Protein AF-A0A3N5CCP7-F1 (afdb_monomer)

Sequence (260 aa):
MSEAFIEEFIKENFNDMSLKDMQKHLGVSVGKLQYISQKLGLTKRNLLDIDDFIVENYDSMTVVDMAKELGVSRGTVQRHALSLGLSKNKAFKPNKLEILLPISGLENVGITNHGRVVNMRTNKLYRTCIKDGYECFSVQNGGQIKYRRVHKVLAETFIPNPKNKEHVNHIDGNKSNNYISNLEWNTPKENANHAVLYGLVKVGEDSTSSKITENQAIHIIKLLDEGLSVNEVVEKLPYATPSIVSKLKNKSRWKHLFRK

InterPro domains:
  IPR003615 HNH nuclease [PF13392] (149-192)
  IPR044925 His-Me finger superfamily [SSF54060] (98-199)

Mean predicted aligned error: 14.05 Å

Organism: NCBI:txid1817405

Structure (mmCIF, N/CA/C/O backbone):
data_AF-A0A3N5CCP7-F1
#
_entry.id   AF-A0A3N5CCP7-F1
#
loop_
_atom_site.group_PDB
_atom_site.id
_atom_site.type_symbol
_atom_site.label_atom_id
_atom_site.label_alt_id
_atom_site.label_comp_id
_atom_site.label_asym_id
_atom_site.label_entity_id
_atom_site.label_seq_id
_atom_site.pdbx_PDB_ins_code
_atom_site.Cartn_x
_atom_site.Cartn_y
_atom_site.Cartn_z
_atom_site.occupancy
_atom_site.B_iso_or_equiv
_atom_site.auth_seq_id
_atom_site.auth_comp_id
_atom_site.auth_asym_id
_atom_site.auth_atom_id
_atom_site.pdbx_PDB_model_num
ATOM 1 N N . MET A 1 1 ? 57.029 -16.883 13.831 1.00 74.25 1 MET A N 1
ATOM 2 C CA . MET A 1 1 ? 55.735 -17.595 13.773 1.00 74.25 1 MET A CA 1
ATOM 3 C C . MET A 1 1 ? 55.905 -18.807 12.872 1.00 74.25 1 MET A C 1
ATOM 5 O O . MET A 1 1 ? 56.457 -18.636 11.789 1.00 74.25 1 MET A O 1
ATOM 9 N N . SER A 1 2 ? 55.547 -20.008 13.332 1.00 86.25 2 SER A N 1
ATOM 10 C CA . SER A 1 2 ? 55.677 -21.235 12.530 1.00 86.25 2 SER A CA 1
ATOM 11 C C . SER A 1 2 ? 54.609 -21.286 11.431 1.00 86.25 2 SER A C 1
ATOM 13 O O . SER A 1 2 ? 53.535 -20.706 11.579 1.00 86.25 2 SER A O 1
ATOM 15 N N . GLU A 1 3 ? 54.896 -21.969 10.318 1.00 85.06 3 GLU A N 1
ATOM 16 C CA . GLU A 1 3 ? 53.920 -22.153 9.230 1.00 85.06 3 GLU A CA 1
ATOM 17 C C . GLU A 1 3 ? 52.689 -22.935 9.710 1.00 85.06 3 GLU A C 1
ATOM 19 O O . GLU A 1 3 ? 51.575 -22.536 9.398 1.00 85.06 3 GLU A O 1
ATOM 24 N N . ALA A 1 4 ? 52.881 -23.943 10.569 1.00 89.75 4 ALA A N 1
ATOM 25 C CA . ALA A 1 4 ? 51.796 -24.721 11.171 1.00 89.75 4 ALA A CA 1
ATOM 26 C C . ALA A 1 4 ? 50.795 -23.853 11.957 1.00 89.75 4 ALA A C 1
ATOM 28 O O . ALA A 1 4 ? 49.591 -24.016 11.800 1.00 89.75 4 ALA A O 1
ATOM 29 N N . PHE A 1 5 ? 51.282 -22.874 12.729 1.00 93.00 5 PHE A N 1
ATOM 30 C CA . PHE A 1 5 ? 50.414 -21.944 13.458 1.00 93.00 5 PHE A CA 1
ATOM 31 C C . PHE A 1 5 ? 49.613 -21.039 12.511 1.00 93.00 5 PHE A C 1
ATOM 33 O O . PHE A 1 5 ? 48.442 -20.764 12.750 1.00 93.00 5 PHE A O 1
ATOM 40 N N . ILE A 1 6 ? 50.229 -20.581 11.414 1.00 91.56 6 ILE A N 1
ATOM 41 C CA . ILE A 1 6 ? 49.537 -19.771 10.400 1.00 91.56 6 ILE A CA 1
ATOM 42 C C . ILE A 1 6 ? 48.465 -20.611 9.694 1.00 91.56 6 ILE A C 1
ATOM 44 O O . ILE A 1 6 ? 47.364 -20.119 9.467 1.00 91.56 6 ILE A O 1
ATOM 48 N N . GLU A 1 7 ? 48.770 -21.865 9.355 1.00 93.69 7 GLU A N 1
ATOM 49 C CA . GLU A 1 7 ? 47.818 -22.793 8.737 1.00 93.69 7 GLU A CA 1
ATOM 50 C C . GLU A 1 7 ? 46.612 -23.074 9.646 1.00 93.69 7 GLU A C 1
ATOM 52 O O . GLU A 1 7 ? 45.474 -23.027 9.179 1.00 93.69 7 GLU A O 1
ATOM 57 N N . GLU A 1 8 ? 46.845 -23.330 10.934 1.00 94.62 8 GLU A N 1
ATOM 58 C CA . GLU A 1 8 ? 45.798 -23.574 11.934 1.00 94.62 8 GLU A CA 1
ATOM 59 C C . GLU A 1 8 ? 44.923 -22.333 12.149 1.00 94.62 8 GLU A C 1
ATOM 61 O O . GLU A 1 8 ? 43.704 -22.404 11.993 1.00 94.62 8 GLU A O 1
ATOM 66 N N . PHE A 1 9 ? 45.543 -21.164 12.335 1.00 93.50 9 PHE A N 1
ATOM 67 C CA . PHE A 1 9 ? 44.822 -19.897 12.456 1.00 93.50 9 PHE A CA 1
ATOM 68 C C . PHE A 1 9 ? 43.969 -19.591 11.216 1.00 93.50 9 PHE A C 1
ATOM 70 O O . PHE A 1 9 ? 42.833 -19.130 11.338 1.00 93.50 9 PHE A O 1
ATOM 77 N N . ILE A 1 10 ? 44.492 -19.848 10.009 1.00 90.50 10 ILE A N 1
ATOM 78 C CA . ILE A 1 10 ? 43.730 -19.677 8.767 1.00 90.50 10 ILE A CA 1
ATOM 79 C C . ILE A 1 10 ? 42.524 -20.619 8.758 1.00 90.50 10 ILE A C 1
ATOM 81 O O . ILE A 1 10 ? 41.430 -20.141 8.480 1.00 90.50 10 ILE A O 1
ATOM 85 N N . LYS A 1 11 ? 42.681 -21.911 9.077 1.00 90.81 11 LYS A N 1
ATOM 86 C CA . LYS A 1 11 ? 41.568 -22.884 9.083 1.00 90.81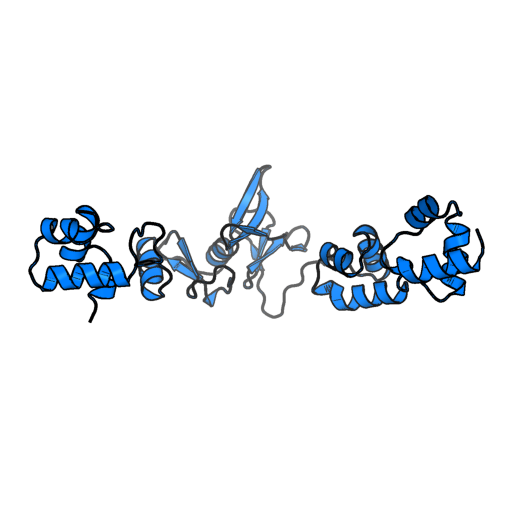 11 LYS A CA 1
ATOM 87 C C . LYS A 1 11 ? 40.429 -22.464 10.006 1.00 90.81 11 LYS A C 1
ATOM 89 O O . LYS A 1 11 ? 39.273 -22.546 9.603 1.00 90.81 11 LYS A O 1
ATOM 94 N N . GLU A 1 12 ? 40.758 -21.996 11.205 1.00 90.88 12 GLU A N 1
ATOM 95 C CA . GLU A 1 12 ? 39.768 -21.601 12.211 1.00 90.88 12 GLU A CA 1
ATOM 96 C C . GLU A 1 12 ? 39.034 -20.305 11.855 1.00 90.88 12 GLU A C 1
ATOM 98 O O . GLU A 1 12 ? 37.871 -20.144 12.205 1.00 90.88 12 GLU A O 1
ATOM 103 N N . ASN A 1 13 ? 39.689 -19.390 11.135 1.00 87.25 13 ASN A N 1
ATOM 104 C CA . ASN A 1 13 ? 39.185 -18.028 10.935 1.00 87.25 13 ASN A CA 1
ATOM 105 C C . ASN A 1 13 ? 38.855 -17.701 9.466 1.00 87.25 13 ASN A C 1
ATOM 107 O O . ASN A 1 13 ? 38.513 -16.558 9.150 1.00 87.25 13 ASN A O 1
ATOM 111 N N . PHE A 1 14 ? 38.974 -18.661 8.537 1.00 82.69 14 PHE A N 1
ATOM 112 C CA . PHE A 1 14 ? 38.886 -18.401 7.092 1.00 82.69 14 PHE A CA 1
ATOM 113 C C . PHE A 1 14 ? 37.560 -17.767 6.657 1.00 82.69 14 PHE A C 1
ATOM 115 O O . PHE A 1 14 ? 37.539 -16.863 5.809 1.00 82.69 14 PHE A O 1
ATOM 122 N N . ASN A 1 15 ? 36.462 -18.240 7.246 1.00 76.25 15 ASN A N 1
ATOM 123 C CA . ASN A 1 15 ? 35.110 -17.801 6.917 1.00 76.25 15 ASN A CA 1
ATOM 124 C C . ASN A 1 15 ? 34.762 -16.457 7.570 1.00 76.25 15 ASN A C 1
ATOM 126 O O . ASN A 1 15 ? 34.087 -15.640 6.946 1.00 76.25 15 ASN A O 1
ATOM 130 N N . ASP A 1 16 ? 35.298 -16.193 8.761 1.00 77.50 16 ASP A N 1
ATOM 131 C CA . ASP A 1 16 ? 34.868 -15.078 9.610 1.00 77.50 16 ASP A CA 1
ATOM 132 C C . ASP A 1 16 ? 35.796 -13.856 9.548 1.00 77.50 16 ASP A C 1
ATOM 134 O O . ASP A 1 16 ? 35.397 -12.745 9.894 1.00 77.50 16 ASP A O 1
ATOM 138 N N . MET A 1 17 ? 37.030 -14.018 9.055 1.00 76.94 17 MET A N 1
ATOM 139 C CA . MET A 1 17 ? 38.007 -12.932 8.945 1.00 76.94 17 MET A CA 1
ATOM 140 C C . MET A 1 17 ? 38.455 -12.674 7.502 1.00 76.94 17 MET A C 1
ATOM 142 O O . MET A 1 17 ? 38.589 -13.572 6.663 1.00 76.94 17 MET A O 1
ATOM 146 N N . SER A 1 18 ? 38.725 -11.406 7.176 1.00 80.06 18 SER A N 1
ATOM 147 C CA . SER A 1 18 ? 39.353 -11.046 5.901 1.00 80.06 18 SER A CA 1
ATOM 148 C C . SER A 1 18 ? 40.860 -11.329 5.941 1.00 80.06 18 SER A C 1
ATOM 150 O O . SER A 1 18 ? 41.492 -11.199 6.989 1.00 80.06 18 SER A O 1
ATOM 152 N N . LEU A 1 19 ? 41.482 -11.636 4.793 1.00 82.31 19 LEU A N 1
ATOM 153 C CA . LEU A 1 19 ? 42.943 -11.829 4.730 1.00 82.31 19 LEU A CA 1
ATOM 154 C C .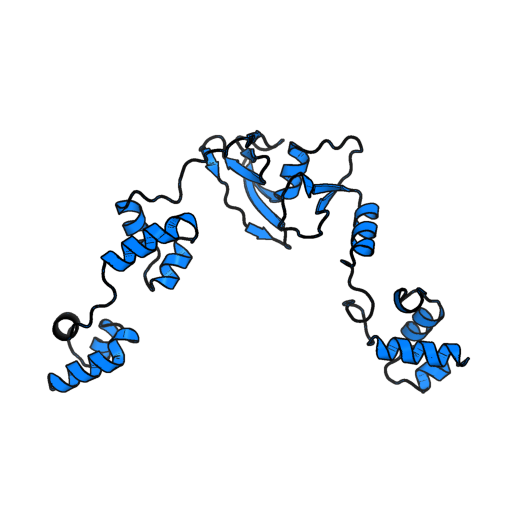 LEU A 1 19 ? 43.722 -10.573 5.175 1.00 82.31 19 LEU A C 1
ATOM 156 O O . LEU A 1 19 ? 44.840 -10.683 5.671 1.00 82.31 19 LEU A O 1
ATOM 160 N N . LYS A 1 20 ? 43.131 -9.377 5.030 1.00 81.50 20 LYS A N 1
ATOM 161 C CA . LYS A 1 20 ? 43.712 -8.117 5.524 1.00 81.50 20 LYS A CA 1
ATOM 162 C C . LYS A 1 20 ? 43.674 -8.016 7.047 1.00 81.50 20 LYS A C 1
ATOM 164 O O . LYS A 1 20 ? 44.591 -7.454 7.637 1.00 81.50 20 LYS A O 1
ATOM 169 N N . ASP A 1 21 ? 42.639 -8.546 7.686 1.00 82.25 21 ASP A N 1
ATOM 170 C CA . ASP A 1 21 ? 42.545 -8.541 9.148 1.00 82.25 21 ASP A CA 1
ATOM 171 C C . ASP A 1 21 ? 43.422 -9.638 9.757 1.00 82.25 21 ASP A C 1
ATOM 173 O O . ASP A 1 21 ? 44.118 -9.387 10.738 1.00 82.25 21 ASP A O 1
ATOM 177 N N . MET A 1 22 ? 43.521 -10.796 9.097 1.00 89.94 22 MET A N 1
ATOM 178 C CA . MET A 1 22 ? 44.513 -11.823 9.436 1.00 89.94 22 MET A CA 1
ATOM 179 C C . MET A 1 22 ? 45.948 -11.294 9.306 1.00 89.94 22 MET A C 1
ATOM 181 O O . MET A 1 22 ? 46.776 -11.567 10.168 1.00 89.94 22 MET A O 1
ATOM 185 N N . GLN A 1 23 ? 46.248 -10.483 8.281 1.00 91.81 23 GLN A N 1
ATOM 186 C CA . GLN A 1 23 ? 47.549 -9.815 8.149 1.00 91.81 23 GLN A CA 1
ATOM 187 C C . GLN A 1 23 ? 47.873 -8.957 9.378 1.00 91.81 23 GLN A C 1
ATOM 189 O O . GLN A 1 23 ? 48.999 -9.013 9.868 1.00 91.81 23 GLN A O 1
ATOM 194 N N . LYS A 1 24 ? 46.914 -8.162 9.874 1.00 91.75 24 LYS A N 1
ATOM 195 C CA . LYS A 1 24 ? 47.125 -7.311 11.058 1.00 91.75 24 LYS A CA 1
ATOM 196 C C . LYS A 1 24 ? 47.394 -8.139 12.313 1.00 91.75 24 LYS A C 1
ATOM 198 O O . LYS A 1 24 ? 48.198 -7.724 13.137 1.00 91.75 24 LYS A O 1
ATOM 203 N N . HIS A 1 25 ? 46.729 -9.286 12.444 1.00 90.38 25 HIS A N 1
ATOM 204 C CA . HIS A 1 25 ? 46.861 -10.156 13.610 1.00 90.38 25 HIS A CA 1
ATOM 205 C C . HIS A 1 25 ? 48.164 -10.966 13.591 1.00 90.38 25 HIS A C 1
ATOM 207 O O . HIS A 1 25 ? 48.846 -11.085 14.603 1.00 90.38 25 HIS A O 1
ATOM 213 N N . LEU A 1 26 ? 48.531 -11.499 12.424 1.00 91.94 26 LEU A N 1
ATOM 214 C CA . LEU A 1 26 ? 49.666 -12.409 12.282 1.00 91.94 26 LEU A CA 1
ATOM 215 C C . LEU A 1 26 ? 50.975 -11.701 11.907 1.00 91.94 26 LEU A C 1
ATOM 217 O O . LEU A 1 26 ? 52.047 -12.296 12.006 1.00 91.94 26 LEU A O 1
ATOM 221 N N . GLY A 1 27 ? 50.907 -10.455 11.430 1.00 91.25 27 GLY A N 1
ATOM 222 C CA . GLY A 1 27 ? 52.065 -9.725 10.904 1.00 91.25 27 GLY A CA 1
ATOM 223 C C . GLY A 1 27 ? 52.605 -10.302 9.588 1.00 91.25 27 GLY A C 1
ATOM 224 O O . GLY A 1 27 ? 53.771 -10.106 9.255 1.00 91.25 27 GLY A O 1
ATOM 225 N N . VAL A 1 28 ? 51.778 -11.040 8.839 1.00 91.12 28 VAL A N 1
ATOM 226 C CA . VAL A 1 28 ? 52.159 -11.751 7.606 1.00 91.12 28 VAL A CA 1
ATOM 227 C C . VAL A 1 28 ? 51.519 -11.090 6.386 1.00 91.12 28 VAL A C 1
ATOM 229 O O . VAL A 1 28 ? 50.388 -10.618 6.451 1.00 91.12 28 VAL A O 1
ATOM 232 N N . SER A 1 29 ? 52.221 -11.055 5.247 1.00 91.69 29 SER A N 1
ATOM 233 C CA . SER A 1 29 ? 51.682 -10.456 4.021 1.00 91.69 29 SER A CA 1
ATOM 234 C C . SER A 1 29 ? 50.427 -11.183 3.522 1.00 91.69 29 SER A C 1
ATOM 236 O O . SER A 1 29 ? 50.337 -12.412 3.566 1.00 91.69 29 SER A O 1
ATOM 238 N N . VAL A 1 30 ? 49.478 -10.424 2.965 1.00 85.50 30 VAL A N 1
ATOM 239 C CA . VAL A 1 30 ? 48.249 -10.981 2.369 1.00 85.50 30 VAL A CA 1
ATOM 240 C C . VAL A 1 30 ? 48.568 -12.024 1.300 1.00 85.50 30 VAL A C 1
ATOM 242 O O . VAL A 1 30 ? 47.906 -13.053 1.253 1.00 85.50 30 VAL A O 1
ATOM 245 N N . GLY A 1 31 ? 49.609 -11.805 0.489 1.00 84.44 31 GLY A N 1
ATOM 246 C CA . GLY A 1 31 ? 50.027 -12.765 -0.537 1.00 84.44 31 GLY A CA 1
ATOM 247 C C . GLY A 1 31 ? 50.451 -14.117 0.044 1.00 84.44 31 GLY A C 1
ATOM 248 O O . GLY A 1 31 ? 50.068 -15.156 -0.488 1.00 84.44 31 GLY A O 1
ATOM 249 N N . LYS A 1 32 ? 51.164 -14.125 1.179 1.00 90.25 32 LYS A N 1
ATOM 250 C CA . LYS A 1 32 ? 51.544 -15.369 1.865 1.00 90.25 32 LYS A CA 1
ATOM 251 C C . LYS A 1 32 ? 50.332 -16.066 2.489 1.00 90.25 32 LYS A C 1
ATOM 253 O O . LYS A 1 32 ? 50.207 -17.278 2.361 1.00 90.25 32 LYS A O 1
ATOM 258 N N . LEU A 1 33 ? 49.414 -15.315 3.099 1.00 89.75 33 LEU A N 1
ATOM 259 C CA . LEU A 1 33 ? 48.164 -15.869 3.637 1.00 89.75 33 LEU A CA 1
ATOM 260 C C . LEU A 1 33 ? 47.277 -16.457 2.529 1.00 89.75 33 LEU A C 1
ATOM 262 O O . LEU A 1 33 ? 46.693 -17.524 2.703 1.00 89.75 33 LEU A O 1
ATOM 266 N N . GLN A 1 34 ? 47.217 -15.795 1.372 1.00 85.06 34 GLN A N 1
ATOM 267 C CA . GLN A 1 34 ? 46.472 -16.261 0.206 1.00 85.06 34 GLN A CA 1
ATOM 268 C C . GLN A 1 34 ? 47.067 -17.548 -0.375 1.00 85.06 34 GLN A C 1
ATOM 270 O O . GLN A 1 34 ? 46.320 -18.480 -0.661 1.00 85.06 34 GLN A O 1
ATOM 275 N N . TYR A 1 35 ? 48.396 -17.622 -0.493 1.00 88.69 35 TYR A N 1
ATOM 276 C CA . TYR A 1 35 ? 49.100 -18.832 -0.921 1.00 88.69 35 TYR A CA 1
ATOM 277 C C . TYR A 1 35 ? 48.821 -20.018 0.013 1.00 88.69 35 TYR A C 1
ATOM 279 O O . TYR A 1 35 ? 48.448 -21.094 -0.448 1.00 88.69 35 TYR A O 1
ATOM 287 N N . ILE A 1 36 ? 48.930 -19.809 1.330 1.00 89.62 36 ILE A N 1
ATOM 288 C CA . ILE A 1 36 ? 48.668 -20.856 2.327 1.00 89.62 36 ILE A CA 1
ATOM 289 C C . ILE A 1 36 ? 47.196 -21.291 2.289 1.00 89.62 36 ILE A C 1
ATOM 291 O O . ILE A 1 36 ? 46.913 -22.483 2.291 1.00 89.62 36 ILE A O 1
ATOM 295 N N . SER A 1 37 ? 46.255 -20.350 2.171 1.00 86.00 37 SER A N 1
ATOM 296 C CA . SER A 1 37 ? 44.825 -20.673 2.055 1.00 86.00 37 SER A CA 1
ATOM 297 C C . SER A 1 37 ? 44.541 -21.560 0.836 1.00 86.00 37 SER A C 1
ATOM 299 O O . SER A 1 37 ? 43.869 -22.580 0.962 1.00 86.00 37 SER A O 1
ATOM 301 N N . GLN A 1 38 ? 45.129 -21.238 -0.325 1.00 83.00 38 GLN A N 1
ATOM 302 C CA . GLN A 1 38 ? 45.007 -22.059 -1.537 1.00 83.00 38 GLN A CA 1
ATOM 303 C C . GLN A 1 38 ? 45.624 -23.452 -1.365 1.00 83.00 38 GLN A C 1
ATOM 305 O O . GLN A 1 38 ? 44.993 -24.440 -1.732 1.00 83.00 38 GLN A O 1
ATOM 310 N N . LYS A 1 39 ? 46.819 -23.547 -0.763 1.00 88.12 39 LYS A N 1
ATOM 311 C CA . LYS A 1 39 ? 47.485 -24.823 -0.434 1.00 88.12 39 LYS A CA 1
ATOM 312 C C . LYS A 1 39 ? 46.617 -25.706 0.474 1.00 88.12 39 LYS A C 1
ATOM 314 O O . LYS A 1 39 ? 46.647 -26.925 0.347 1.00 88.12 39 LYS A O 1
ATOM 319 N N . LEU A 1 40 ? 45.824 -25.097 1.356 1.00 85.31 40 LEU A N 1
ATOM 320 C CA . LEU A 1 40 ? 44.879 -25.774 2.249 1.00 85.31 40 LEU A CA 1
ATOM 321 C C . LEU A 1 40 ? 43.518 -26.092 1.599 1.00 85.31 40 LEU A C 1
ATOM 323 O O . LEU A 1 40 ? 42.636 -26.610 2.279 1.00 85.31 40 LEU A O 1
ATOM 327 N N . GLY A 1 41 ? 43.311 -25.761 0.319 1.00 79.69 41 GLY A N 1
ATOM 328 C CA . GLY A 1 41 ? 42.015 -25.901 -0.360 1.00 79.69 41 GLY A CA 1
ATOM 329 C C . GLY A 1 41 ? 40.953 -24.897 0.108 1.00 79.69 41 GLY A C 1
ATOM 330 O O . GLY A 1 41 ? 39.797 -24.972 -0.303 1.00 79.69 41 GLY A O 1
ATOM 331 N N . LEU A 1 42 ? 41.336 -23.933 0.947 1.00 77.88 42 LEU A N 1
ATOM 332 C CA . LEU A 1 42 ? 40.472 -22.880 1.460 1.00 77.88 42 LEU A CA 1
ATOM 333 C C . LEU A 1 42 ? 40.433 -21.746 0.436 1.00 77.88 42 LEU A C 1
ATOM 335 O O . LEU A 1 42 ? 41.304 -20.874 0.378 1.00 77.88 42 LEU A O 1
ATOM 339 N N . THR A 1 43 ? 39.409 -21.771 -0.409 1.00 66.88 43 THR A N 1
ATOM 340 C CA . THR A 1 43 ? 39.119 -20.699 -1.363 1.00 66.88 43 THR A CA 1
ATOM 341 C C . THR A 1 43 ? 37.813 -20.028 -0.959 1.00 66.88 43 THR A C 1
ATOM 343 O O . THR A 1 43 ? 36.826 -20.688 -0.643 1.00 66.88 43 THR A O 1
ATOM 346 N N . LYS A 1 44 ? 37.795 -18.692 -0.896 1.00 62.28 44 LYS A N 1
ATOM 347 C CA . LYS A 1 44 ? 36.534 -17.965 -0.705 1.00 62.28 44 LYS A CA 1
ATOM 348 C C . LYS A 1 44 ? 35.771 -18.088 -2.025 1.00 62.28 44 LYS A C 1
ATOM 350 O O . LYS A 1 44 ? 36.313 -17.602 -3.008 1.00 62.28 44 LYS A O 1
ATOM 355 N N . ARG A 1 45 ? 34.625 -18.793 -1.993 1.00 54.66 45 ARG A N 1
ATOM 356 C CA . ARG A 1 45 ? 33.649 -19.150 -3.060 1.00 54.66 45 ARG A CA 1
ATOM 357 C C . ARG A 1 45 ? 34.079 -18.920 -4.519 1.00 54.66 45 ARG A C 1
ATOM 359 O O . ARG A 1 45 ? 34.485 -17.829 -4.911 1.00 54.66 45 ARG A O 1
ATOM 366 N N . ASN A 1 46 ? 33.928 -19.963 -5.330 1.00 54.34 46 ASN A N 1
ATOM 367 C CA . ASN A 1 46 ? 34.429 -20.022 -6.696 1.00 54.34 46 ASN A CA 1
ATOM 368 C C . ASN A 1 46 ? 33.708 -19.006 -7.602 1.00 54.34 46 ASN A C 1
ATOM 370 O O . ASN A 1 46 ? 32.543 -18.684 -7.384 1.00 54.34 46 ASN A O 1
ATOM 374 N N . LEU A 1 47 ? 34.387 -18.502 -8.639 1.00 50.44 47 LEU A N 1
ATOM 375 C CA . LEU A 1 47 ? 33.802 -17.522 -9.571 1.00 50.44 47 LEU A CA 1
ATOM 376 C C . LEU A 1 47 ? 32.550 -18.078 -10.285 1.00 50.44 47 LEU A C 1
ATOM 378 O O . LEU A 1 47 ? 31.620 -17.327 -10.562 1.00 50.44 47 LEU A O 1
ATOM 382 N N . LEU A 1 48 ? 32.540 -19.396 -10.528 1.00 53.81 48 LEU A N 1
ATOM 383 C CA . LEU A 1 48 ? 31.431 -20.152 -11.118 1.00 53.81 48 LEU A CA 1
ATOM 384 C C . LEU A 1 48 ? 30.170 -20.116 -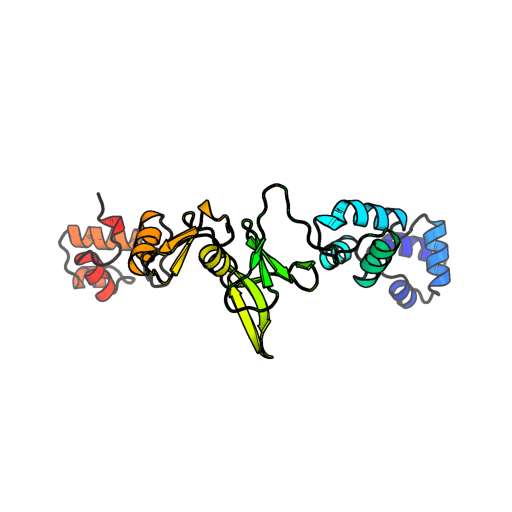10.232 1.00 53.81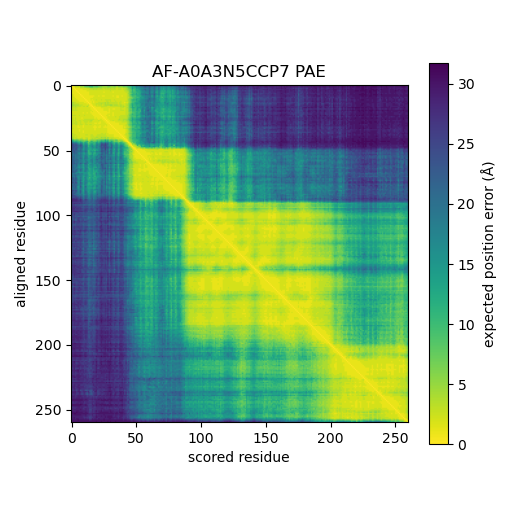 48 LEU A C 1
ATOM 386 O O . LEU A 1 48 ? 29.081 -19.897 -10.747 1.00 53.81 48 LEU A O 1
ATOM 390 N N . ASP A 1 49 ? 30.322 -20.172 -8.903 1.00 68.44 49 ASP A N 1
ATOM 391 C CA . ASP A 1 49 ? 29.192 -20.136 -7.959 1.00 68.44 49 ASP A CA 1
ATOM 392 C C . ASP A 1 49 ? 28.474 -18.773 -7.965 1.00 68.44 49 ASP A C 1
ATOM 394 O O . ASP A 1 49 ? 27.283 -18.682 -7.672 1.00 68.44 49 ASP A O 1
ATOM 398 N N . ILE A 1 50 ? 29.201 -17.691 -8.276 1.00 77.38 50 ILE A N 1
ATOM 399 C CA . ILE A 1 50 ? 28.634 -16.338 -8.364 1.00 77.38 50 ILE A CA 1
ATOM 400 C C . ILE A 1 50 ? 27.803 -16.198 -9.637 1.00 77.38 50 ILE A C 1
ATOM 402 O O . ILE A 1 50 ? 26.688 -15.686 -9.569 1.00 77.38 50 ILE A O 1
ATOM 406 N N . ASP A 1 51 ? 28.341 -16.615 -10.784 1.00 84.25 51 ASP A N 1
ATOM 407 C CA . ASP A 1 51 ? 27.648 -16.491 -12.067 1.00 84.25 51 ASP A CA 1
ATOM 408 C C . ASP A 1 51 ? 26.396 -17.375 -12.107 1.00 84.25 51 ASP A C 1
ATOM 410 O O . ASP A 1 51 ? 25.328 -16.871 -12.460 1.00 84.25 51 ASP A O 1
ATOM 414 N N . ASP A 1 52 ? 26.486 -18.627 -11.648 1.00 83.19 52 ASP A N 1
ATOM 415 C CA . ASP A 1 52 ? 25.349 -19.555 -11.587 1.00 83.19 52 ASP A CA 1
ATOM 416 C C . ASP A 1 52 ? 24.242 -19.019 -10.668 1.00 83.19 52 ASP A C 1
ATOM 418 O O . ASP A 1 52 ? 23.089 -18.875 -11.085 1.00 83.19 52 ASP A O 1
ATOM 422 N N . PHE A 1 53 ? 24.603 -18.584 -9.453 1.00 85.75 53 PHE A N 1
ATOM 423 C CA . PHE A 1 53 ? 23.649 -17.969 -8.531 1.00 85.75 53 PHE A CA 1
ATOM 424 C C . PHE A 1 53 ? 23.000 -16.714 -9.129 1.00 85.75 53 PHE A C 1
ATOM 426 O O . PHE A 1 53 ? 21.796 -16.495 -8.968 1.00 85.75 53 PHE A O 1
ATOM 433 N N . ILE A 1 54 ? 23.780 -15.871 -9.817 1.00 90.00 54 ILE A N 1
ATOM 434 C CA . ILE A 1 54 ? 23.260 -14.676 -10.483 1.00 90.00 54 ILE A CA 1
ATOM 435 C C . ILE A 1 54 ? 22.264 -15.076 -11.562 1.00 90.00 54 ILE A C 1
ATOM 437 O O . ILE A 1 54 ? 21.181 -14.508 -11.558 1.00 90.00 54 ILE A O 1
ATOM 441 N N . VAL A 1 55 ? 22.585 -16.020 -12.453 1.00 87.25 55 VAL A N 1
ATOM 442 C CA . VAL A 1 55 ? 21.691 -16.463 -13.539 1.00 87.25 55 VAL A CA 1
ATOM 443 C C . VAL A 1 55 ? 20.369 -16.988 -12.984 1.00 87.25 55 VAL A C 1
ATOM 445 O O . VAL A 1 55 ? 19.309 -16.547 -13.431 1.00 87.25 55 VAL A O 1
ATOM 448 N N . GLU A 1 56 ? 20.420 -17.867 -11.983 1.00 86.25 56 GLU A N 1
ATOM 449 C CA . GLU A 1 56 ? 19.234 -18.503 -11.394 1.00 86.25 56 GLU A CA 1
ATOM 450 C C . GLU A 1 56 ? 18.306 -17.505 -10.691 1.00 86.25 56 GLU A C 1
ATOM 452 O O . GLU A 1 56 ? 17.083 -17.659 -10.699 1.00 86.25 56 GLU A O 1
ATOM 457 N N . ASN A 1 57 ? 18.875 -16.449 -10.111 1.00 87.19 57 ASN A N 1
ATOM 458 C CA . ASN A 1 57 ? 18.139 -15.499 -9.281 1.00 87.19 57 ASN A CA 1
ATOM 459 C C . ASN A 1 57 ? 17.960 -14.127 -9.943 1.00 87.19 57 ASN A C 1
ATOM 461 O O . ASN A 1 57 ? 17.360 -13.217 -9.354 1.00 87.19 57 ASN A O 1
ATOM 465 N N . TYR A 1 58 ? 18.448 -13.946 -11.178 1.00 85.75 58 TYR A N 1
ATOM 466 C CA . TYR A 1 58 ? 18.499 -12.623 -11.793 1.00 85.75 58 TYR A CA 1
ATOM 467 C C . TYR A 1 58 ? 17.126 -12.044 -12.075 1.00 85.75 58 TYR A C 1
ATOM 469 O O . TYR A 1 58 ? 17.007 -10.827 -12.118 1.00 85.75 58 TYR A O 1
ATOM 477 N N . ASP A 1 59 ? 16.088 -12.846 -12.289 1.00 78.00 59 ASP A N 1
ATOM 478 C CA . ASP A 1 59 ? 14.744 -12.324 -12.553 1.00 78.00 59 ASP A CA 1
ATOM 479 C C . ASP A 1 59 ? 13.968 -12.049 -11.255 1.00 78.00 59 ASP A C 1
ATOM 481 O O . ASP A 1 59 ? 13.230 -11.064 -11.180 1.00 78.00 59 ASP A O 1
ATOM 485 N N . SER A 1 60 ? 14.204 -12.839 -10.205 1.00 76.81 60 SER A N 1
ATOM 486 C CA . SER A 1 60 ? 13.449 -12.827 -8.946 1.00 76.81 60 SER A CA 1
ATOM 487 C C . SER A 1 60 ? 14.038 -11.913 -7.863 1.00 76.81 60 SER A C 1
ATOM 489 O O . SER A 1 60 ? 13.284 -11.306 -7.103 1.00 76.81 60 SER A O 1
ATOM 491 N N . MET A 1 61 ? 15.363 -11.756 -7.793 1.00 84.12 61 MET A N 1
ATOM 492 C CA . MET A 1 61 ? 16.031 -10.982 -6.738 1.00 84.12 61 MET A CA 1
ATOM 493 C C . MET A 1 61 ? 16.499 -9.608 -7.217 1.00 84.12 61 MET A C 1
ATOM 495 O O . MET A 1 61 ? 16.794 -9.387 -8.396 1.00 84.12 61 MET A O 1
ATOM 499 N N . THR A 1 62 ? 16.624 -8.640 -6.304 1.00 87.25 62 THR A N 1
ATOM 500 C CA . THR A 1 62 ? 17.314 -7.387 -6.635 1.00 87.25 62 THR A CA 1
ATOM 501 C C . THR A 1 62 ? 18.831 -7.600 -6.653 1.00 87.25 62 THR A C 1
ATOM 503 O O . THR A 1 62 ? 19.363 -8.461 -5.959 1.00 87.25 62 THR A O 1
ATOM 506 N N . VAL A 1 63 ? 19.566 -6.767 -7.401 1.00 89.31 63 VAL A N 1
ATOM 507 C CA . VAL A 1 63 ? 21.047 -6.790 -7.397 1.00 89.31 63 VAL A CA 1
ATOM 508 C C . VAL A 1 63 ? 21.613 -6.546 -5.991 1.00 89.31 63 VAL A C 1
ATOM 510 O O . VAL A 1 63 ? 22.708 -7.002 -5.681 1.00 89.31 63 VAL A O 1
ATOM 513 N N . VAL A 1 64 ? 20.879 -5.825 -5.137 1.00 88.88 64 VAL A N 1
ATOM 514 C CA . VAL A 1 64 ? 21.280 -5.564 -3.748 1.00 88.88 64 VAL A CA 1
ATOM 515 C C . VAL A 1 64 ? 21.114 -6.813 -2.890 1.00 88.88 64 VAL A C 1
ATOM 517 O O . VAL A 1 64 ? 22.009 -7.120 -2.111 1.00 88.88 64 VAL A O 1
ATOM 520 N N . ASP A 1 65 ? 20.011 -7.539 -3.047 1.00 87.25 65 ASP A N 1
ATOM 521 C CA . ASP A 1 65 ? 19.748 -8.740 -2.252 1.00 87.25 65 ASP A CA 1
ATOM 522 C C . ASP A 1 65 ? 20.668 -9.887 -2.672 1.00 87.25 65 ASP A C 1
ATOM 524 O O . ASP A 1 65 ? 21.259 -10.526 -1.809 1.00 87.25 65 ASP A O 1
ATOM 528 N N . MET A 1 66 ? 20.914 -10.058 -3.978 1.00 91.56 66 MET A N 1
ATOM 529 C CA . MET A 1 66 ? 21.922 -11.011 -4.464 1.00 91.56 66 MET A CA 1
ATOM 530 C C . MET A 1 66 ? 23.311 -10.694 -3.903 1.00 91.56 66 MET A C 1
ATOM 532 O O . MET A 1 66 ? 24.045 -11.594 -3.518 1.00 91.56 66 MET A O 1
ATOM 536 N N . ALA A 1 67 ? 23.676 -9.410 -3.817 1.00 88.06 67 ALA A N 1
ATOM 537 C CA . ALA A 1 67 ? 24.962 -9.003 -3.257 1.00 88.06 67 ALA A CA 1
ATOM 538 C C . ALA A 1 67 ? 25.084 -9.340 -1.763 1.00 88.06 67 ALA A C 1
ATOM 540 O O . ALA A 1 67 ? 26.146 -9.778 -1.327 1.00 88.06 67 ALA A O 1
ATOM 541 N N . LYS A 1 68 ? 24.000 -9.167 -0.994 1.00 84.12 68 LYS A N 1
ATOM 542 C CA . LYS A 1 68 ? 23.950 -9.558 0.420 1.00 84.12 68 LYS A CA 1
ATOM 543 C C . LYS A 1 68 ? 24.093 -11.069 0.590 1.00 84.12 68 LYS A C 1
ATOM 545 O O . LYS A 1 68 ? 24.928 -11.485 1.382 1.00 84.12 68 LYS A O 1
ATOM 550 N N . GLU A 1 69 ? 23.340 -11.856 -0.176 1.00 82.44 69 GLU A N 1
ATOM 551 C CA . GLU A 1 69 ? 23.345 -13.325 -0.093 1.00 82.44 69 GLU A CA 1
ATOM 552 C C . GLU A 1 69 ? 24.711 -13.918 -0.467 1.00 82.44 69 GLU A C 1
ATOM 554 O O . GLU A 1 69 ? 25.265 -14.786 0.209 1.00 82.44 69 GLU A O 1
ATOM 559 N N . LEU A 1 70 ? 25.314 -13.376 -1.525 1.00 81.50 70 LEU A N 1
ATOM 560 C CA . LEU A 1 70 ? 26.640 -13.780 -1.981 1.00 81.50 70 LEU A CA 1
ATOM 561 C C . LEU A 1 70 ? 27.775 -13.255 -1.088 1.00 81.50 70 LEU A C 1
ATOM 563 O O . LEU A 1 70 ? 28.910 -13.706 -1.234 1.00 81.50 70 LEU A O 1
ATOM 567 N N . GLY A 1 71 ? 27.508 -12.299 -0.192 1.00 80.50 71 GLY A N 1
ATOM 568 C CA . GLY A 1 71 ? 28.537 -11.648 0.621 1.00 80.50 71 GLY A CA 1
ATOM 569 C C . GLY A 1 71 ? 29.524 -10.807 -0.200 1.00 80.50 71 GLY A C 1
ATOM 570 O O . GLY A 1 71 ? 30.682 -10.648 0.186 1.00 80.50 71 GLY A O 1
ATOM 571 N N . VAL A 1 72 ? 29.095 -10.273 -1.349 1.00 83.94 72 VAL A N 1
ATOM 572 C CA . VAL A 1 72 ? 29.938 -9.487 -2.267 1.00 83.94 72 VAL A CA 1
ATOM 573 C C . VAL A 1 72 ? 29.411 -8.065 -2.445 1.00 83.94 72 VAL A C 1
ATOM 575 O O . VAL A 1 72 ? 28.299 -7.713 -2.058 1.00 83.94 72 VAL A O 1
ATOM 578 N N . SER A 1 73 ? 30.209 -7.200 -3.074 1.00 88.12 73 SER A N 1
ATOM 579 C CA . SER A 1 73 ? 29.743 -5.852 -3.397 1.00 88.12 73 SER A CA 1
ATOM 580 C C . SER A 1 73 ? 28.647 -5.877 -4.473 1.00 88.12 73 SER A C 1
ATOM 582 O O . SER A 1 73 ? 28.716 -6.650 -5.431 1.00 88.12 73 SER A O 1
ATOM 584 N N . ARG A 1 74 ? 27.693 -4.936 -4.404 1.00 92.06 74 ARG A N 1
ATOM 585 C CA . ARG A 1 74 ? 26.699 -4.693 -5.474 1.00 92.06 74 ARG A CA 1
ATOM 586 C C . ARG A 1 74 ? 27.356 -4.534 -6.852 1.00 92.06 74 ARG A C 1
ATOM 588 O O . ARG A 1 74 ? 26.806 -4.972 -7.857 1.00 92.06 74 ARG A O 1
ATOM 595 N N . GLY A 1 75 ? 28.527 -3.893 -6.895 1.00 90.69 75 GLY A N 1
ATOM 596 C CA . GLY A 1 75 ? 29.296 -3.686 -8.124 1.00 90.69 75 GLY A CA 1
ATOM 597 C C . GLY A 1 75 ? 29.859 -4.982 -8.709 1.00 90.69 75 GLY A C 1
ATOM 598 O O . GLY A 1 75 ? 29.932 -5.103 -9.927 1.00 90.69 75 GLY A O 1
ATOM 599 N N . THR A 1 76 ? 30.199 -5.960 -7.862 1.00 90.25 76 THR A N 1
ATOM 600 C CA . THR A 1 76 ? 30.609 -7.304 -8.291 1.00 90.25 76 THR A CA 1
ATOM 601 C C . THR A 1 76 ? 29.452 -7.993 -9.003 1.00 90.25 76 THR A C 1
ATOM 603 O O . THR A 1 76 ? 29.579 -8.281 -10.188 1.00 90.25 76 THR A O 1
ATOM 606 N N . VAL A 1 77 ? 28.295 -8.126 -8.346 1.00 91.50 77 VAL A N 1
ATOM 607 C CA . VAL A 1 77 ? 27.091 -8.729 -8.953 1.00 91.50 77 VAL A CA 1
ATOM 608 C C . VAL A 1 77 ? 26.729 -8.044 -10.269 1.00 91.50 77 VAL A C 1
ATOM 610 O O . VAL A 1 77 ? 26.429 -8.699 -11.259 1.00 91.50 77 VAL A O 1
ATOM 613 N N . GLN A 1 78 ? 26.794 -6.711 -10.311 1.00 91.44 78 GLN A N 1
ATOM 614 C CA . GLN A 1 78 ? 26.442 -5.962 -11.513 1.00 91.44 78 GLN A CA 1
ATOM 615 C C . GLN A 1 78 ? 27.412 -6.191 -12.681 1.00 91.44 78 GLN A C 1
ATOM 617 O O . GLN A 1 78 ? 26.965 -6.240 -13.825 1.00 91.44 78 GLN A O 1
ATOM 622 N N . ARG A 1 79 ? 28.715 -6.335 -12.412 1.00 91.50 79 ARG A N 1
ATOM 623 C CA . ARG A 1 79 ? 29.721 -6.631 -13.442 1.00 91.50 79 ARG A CA 1
ATOM 624 C C . ARG A 1 79 ? 29.522 -8.029 -14.022 1.00 91.50 79 ARG A C 1
ATOM 626 O O . ARG A 1 79 ? 29.498 -8.157 -15.238 1.00 91.50 79 ARG A O 1
ATOM 633 N N . HIS A 1 80 ? 29.329 -9.017 -13.150 1.00 91.94 80 HIS A N 1
ATOM 634 C CA . HIS A 1 80 ? 29.089 -10.414 -13.517 1.00 91.94 80 HIS A CA 1
ATOM 635 C C . HIS A 1 80 ? 27.790 -10.576 -14.315 1.00 91.94 80 HIS A C 1
ATOM 637 O O . HIS A 1 80 ? 27.784 -11.108 -15.420 1.00 91.94 80 HIS A O 1
ATOM 643 N N . ALA A 1 81 ? 26.697 -9.982 -13.836 1.00 90.38 81 ALA A N 1
ATOM 644 C CA . ALA A 1 81 ? 25.449 -9.947 -14.585 1.00 90.38 81 ALA A CA 1
ATOM 645 C C . ALA A 1 81 ? 25.620 -9.338 -15.986 1.00 90.38 81 ALA A C 1
ATOM 647 O O . ALA A 1 8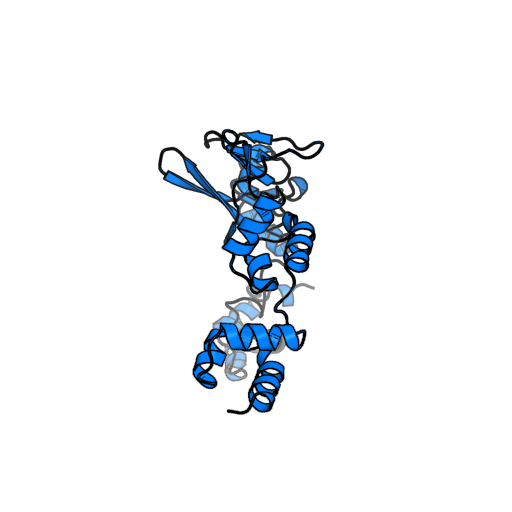1 ? 25.128 -9.894 -16.962 1.00 90.38 81 ALA A O 1
ATOM 648 N N . LEU A 1 82 ? 26.352 -8.223 -16.106 1.00 88.69 82 LEU A N 1
ATOM 649 C CA . LEU A 1 82 ? 26.586 -7.593 -17.404 1.00 88.69 82 LEU A CA 1
ATOM 650 C C . LEU A 1 82 ? 27.422 -8.480 -18.340 1.00 88.69 82 LEU A C 1
ATOM 652 O O . LEU A 1 82 ? 27.087 -8.559 -19.520 1.00 88.69 82 LEU A O 1
ATOM 656 N N . SER A 1 83 ? 28.466 -9.157 -17.841 1.00 89.31 83 SER A N 1
ATOM 657 C CA . SER A 1 83 ? 29.249 -10.109 -18.649 1.00 89.31 83 SER A CA 1
ATOM 658 C C . SER A 1 83 ? 28.431 -11.318 -19.100 1.00 89.31 83 SER A C 1
ATOM 660 O O . SER A 1 83 ? 28.688 -11.849 -20.174 1.00 89.31 83 SER A O 1
ATOM 662 N N . LEU A 1 84 ? 27.404 -11.694 -18.334 1.00 87.25 84 LEU A N 1
ATOM 663 C CA . LEU A 1 84 ? 26.427 -12.730 -18.682 1.00 87.25 84 LEU A CA 1
ATOM 664 C C . LEU A 1 84 ? 25.304 -12.221 -19.613 1.00 87.25 84 LEU A C 1
ATOM 666 O O . LEU A 1 84 ? 24.367 -12.954 -19.920 1.00 87.25 84 LEU A O 1
ATOM 670 N N . GLY A 1 85 ? 25.344 -10.953 -20.044 1.00 84.00 85 GLY A N 1
ATOM 671 C CA . GLY A 1 85 ? 24.290 -10.337 -20.862 1.00 84.00 85 GLY A CA 1
ATOM 672 C C . GLY A 1 85 ? 22.992 -10.044 -20.098 1.00 84.00 85 GLY A C 1
ATOM 673 O O . GLY A 1 85 ? 21.979 -9.667 -20.694 1.00 84.00 85 GLY A O 1
ATOM 674 N N . LEU A 1 86 ? 23.008 -10.184 -18.774 1.00 83.69 86 LEU A N 1
ATOM 675 C CA . LEU A 1 86 ? 21.872 -9.949 -17.899 1.00 83.69 86 LEU A CA 1
ATOM 676 C C . LEU A 1 86 ? 21.780 -8.466 -17.544 1.00 83.69 86 LEU A C 1
ATOM 678 O O . LEU A 1 86 ? 22.713 -7.833 -17.045 1.00 83.69 86 LEU A O 1
ATOM 682 N N . SER A 1 87 ? 20.605 -7.893 -17.788 1.00 78.56 87 SER A N 1
ATOM 683 C CA . SER A 1 87 ? 20.334 -6.490 -17.506 1.00 78.56 87 SER A CA 1
ATOM 684 C C . SER A 1 87 ? 18.959 -6.323 -16.888 1.00 78.56 87 SER A C 1
ATOM 686 O O . SER A 1 87 ? 17.936 -6.598 -17.513 1.00 78.56 87 SER A O 1
ATOM 688 N N . LYS A 1 88 ? 18.926 -5.776 -15.669 1.00 71.88 88 LYS A N 1
ATOM 689 C CA . LYS A 1 88 ? 17.681 -5.306 -15.043 1.00 71.88 88 LYS A CA 1
ATOM 690 C C . LYS A 1 88 ? 17.021 -4.162 -15.831 1.00 71.88 88 LYS A C 1
ATOM 692 O O . LYS A 1 88 ? 15.847 -3.885 -15.621 1.00 71.88 88 LYS A O 1
ATOM 697 N N . ASN A 1 89 ? 17.735 -3.517 -16.761 1.00 67.00 89 ASN A N 1
ATOM 698 C CA . ASN A 1 89 ? 17.198 -2.493 -17.665 1.00 67.00 89 ASN A CA 1
ATOM 699 C C . ASN A 1 89 ? 16.577 -3.109 -18.932 1.00 67.00 89 ASN A C 1
ATOM 701 O O . ASN A 1 89 ? 16.795 -2.606 -20.036 1.00 67.00 89 ASN A O 1
ATOM 705 N N . LYS A 1 90 ? 15.825 -4.204 -18.797 1.00 69.06 90 LYS A N 1
ATOM 706 C CA . LYS A 1 90 ? 15.128 -4.823 -19.927 1.00 69.06 90 LYS A CA 1
ATOM 707 C C . LYS A 1 90 ? 14.013 -3.890 -20.400 1.00 69.06 90 LYS A C 1
ATOM 709 O O . LYS A 1 90 ? 13.289 -3.315 -19.586 1.00 69.06 90 LYS A O 1
ATOM 714 N N . ALA A 1 91 ? 13.895 -3.723 -21.715 1.00 81.56 91 ALA A N 1
ATOM 715 C CA . ALA A 1 91 ? 12.763 -3.014 -22.291 1.00 81.56 91 ALA A CA 1
ATOM 716 C C . ALA A 1 91 ? 11.462 -3.706 -21.857 1.00 81.56 91 ALA A C 1
ATOM 718 O O . ALA A 1 91 ? 11.391 -4.938 -21.816 1.00 81.56 91 ALA A O 1
ATOM 719 N N . PHE A 1 92 ? 10.449 -2.913 -21.525 1.00 87.25 92 PHE A N 1
ATOM 720 C CA . PHE A 1 92 ? 9.120 -3.403 -21.220 1.00 87.25 92 PHE A CA 1
ATOM 721 C C . PHE A 1 92 ? 8.593 -4.208 -22.411 1.00 87.25 92 PHE A C 1
ATOM 723 O O . PHE A 1 92 ? 8.660 -3.777 -23.566 1.00 87.25 92 PHE A O 1
ATOM 730 N N . LYS A 1 93 ? 8.082 -5.400 -22.107 1.00 86.69 93 LYS A N 1
ATOM 731 C CA . LYS A 1 93 ? 7.349 -6.242 -23.044 1.00 86.69 93 LYS A CA 1
ATOM 732 C C . LYS A 1 93 ? 6.000 -6.574 -22.398 1.00 86.69 93 LYS A C 1
ATOM 734 O O . LYS A 1 93 ? 5.995 -7.101 -21.278 1.00 86.69 93 LYS A O 1
ATOM 739 N N . PRO A 1 94 ? 4.873 -6.234 -23.043 1.00 85.00 94 PRO A N 1
ATOM 740 C CA . PRO A 1 94 ? 3.561 -6.612 -22.539 1.00 85.00 94 PRO A CA 1
ATOM 741 C C . PRO A 1 94 ? 3.413 -8.136 -22.567 1.00 85.00 94 PRO A C 1
ATOM 743 O O . PRO A 1 94 ? 3.936 -8.806 -23.461 1.00 85.00 94 PRO A O 1
ATOM 746 N N . ASN A 1 95 ? 2.713 -8.682 -21.578 1.00 86.81 95 ASN A N 1
ATOM 747 C CA . ASN A 1 95 ? 2.299 -10.075 -21.584 1.00 86.81 95 ASN A CA 1
ATOM 748 C C . ASN A 1 95 ? 1.190 -10.284 -22.627 1.00 86.81 95 ASN A C 1
ATOM 750 O O . ASN A 1 95 ? 0.593 -9.337 -23.148 1.00 86.81 95 ASN A O 1
ATOM 754 N N . LYS A 1 96 ? 0.878 -11.548 -22.926 1.00 84.81 96 LYS A N 1
ATOM 755 C CA . LYS A 1 96 ? -0.255 -11.890 -23.793 1.00 84.81 96 LYS A CA 1
ATOM 756 C C . LYS A 1 96 ? -1.547 -11.302 -23.199 1.00 84.81 96 LYS A C 1
ATOM 758 O O . LYS A 1 96 ? -1.812 -11.517 -22.022 1.00 84.81 96 LYS A O 1
ATOM 763 N N . LEU A 1 97 ? -2.336 -10.600 -24.022 1.00 88.00 97 LEU A N 1
ATOM 764 C CA . LEU A 1 97 ? -3.576 -9.887 -23.645 1.00 88.00 97 LEU A CA 1
ATOM 765 C C . LEU A 1 97 ? -3.391 -8.675 -22.722 1.00 88.00 97 LEU A C 1
ATOM 767 O O . LEU A 1 97 ? -4.376 -8.118 -22.241 1.00 88.00 97 LEU A O 1
ATOM 771 N N . GLU A 1 98 ? -2.157 -8.242 -22.483 1.00 90.50 98 GLU A N 1
ATOM 772 C CA . GLU A 1 98 ? -1.922 -7.053 -21.684 1.00 90.50 98 GLU A CA 1
ATOM 773 C C . GLU A 1 98 ? -2.017 -5.791 -22.535 1.00 90.50 98 GLU A C 1
ATOM 775 O O . GLU A 1 98 ? -1.354 -5.647 -23.564 1.00 90.50 98 GLU A O 1
ATOM 780 N N . ILE A 1 99 ? -2.849 -4.865 -22.076 1.00 94.62 99 ILE A N 1
ATOM 781 C CA . ILE A 1 99 ? -3.171 -3.623 -22.765 1.00 94.62 99 ILE A CA 1
ATOM 782 C C . ILE A 1 99 ? -2.485 -2.490 -22.016 1.00 94.62 99 ILE A C 1
ATOM 784 O O . ILE A 1 99 ? -2.718 -2.311 -20.823 1.00 94.62 99 ILE A O 1
ATOM 788 N N . LEU A 1 100 ? -1.653 -1.722 -22.719 1.00 96.81 100 LEU A N 1
ATOM 789 C CA . LEU A 1 100 ? -1.018 -0.504 -22.217 1.00 96.81 100 LEU A CA 1
ATOM 790 C C . LEU A 1 100 ? -1.815 0.714 -22.689 1.00 96.81 100 LEU A C 1
ATOM 792 O O . LEU A 1 100 ? -1.936 0.931 -23.893 1.00 96.81 100 LEU A O 1
ATOM 796 N N . LEU A 1 101 ? -2.307 1.523 -21.750 1.00 97.38 101 LEU A N 1
ATOM 797 C CA . LEU A 1 101 ? -3.003 2.779 -22.038 1.00 97.38 101 LEU A CA 1
ATOM 798 C C . LEU A 1 101 ? -2.267 3.976 -21.418 1.00 97.38 101 LEU 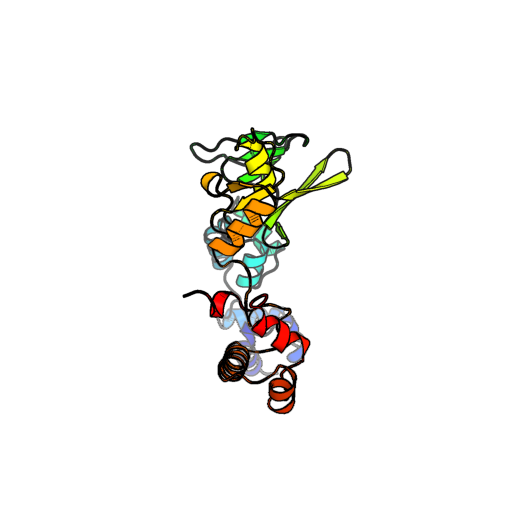A C 1
ATOM 800 O O . LEU A 1 101 ? -1.621 3.822 -20.377 1.00 97.38 101 LEU A O 1
ATOM 804 N N . PRO A 1 102 ? -2.334 5.170 -22.038 1.00 97.38 102 PRO A N 1
ATOM 805 C CA . PRO A 1 102 ? -1.743 6.381 -21.479 1.00 97.38 102 PRO A CA 1
ATOM 806 C C . PRO A 1 102 ? -2.480 6.824 -20.210 1.00 97.38 102 PRO A C 1
ATOM 808 O O . PRO A 1 102 ? -3.702 6.726 -20.116 1.00 97.38 102 PRO A O 1
ATOM 811 N N . ILE A 1 103 ? -1.736 7.363 -19.244 1.00 96.19 103 ILE A N 1
ATOM 812 C CA . ILE A 1 103 ? -2.303 7.921 -18.015 1.00 96.19 103 ILE A CA 1
ATOM 813 C C . ILE A 1 103 ? -2.647 9.393 -18.245 1.00 96.19 103 ILE A C 1
ATOM 815 O O . ILE A 1 103 ? -1.772 10.208 -18.542 1.00 96.19 103 ILE A O 1
ATOM 819 N N . SER A 1 104 ? -3.915 9.755 -18.046 1.00 92.69 104 SER A N 1
ATOM 820 C CA . SER A 1 104 ? -4.373 11.133 -18.237 1.00 92.69 104 SER A CA 1
ATOM 821 C C . SER A 1 104 ? -3.612 12.135 -17.352 1.00 92.69 104 SER A C 1
ATOM 823 O O . SER A 1 104 ? -3.382 11.923 -16.153 1.00 92.69 104 SER A O 1
ATOM 825 N N . GLY A 1 105 ? -3.197 13.249 -17.961 1.00 91.19 105 GLY A N 1
ATOM 826 C CA . GLY A 1 105 ? -2.455 14.325 -17.298 1.00 91.19 105 GLY A CA 1
ATOM 827 C C . GLY A 1 105 ? -0.977 14.028 -17.010 1.00 91.19 105 GLY A C 1
ATOM 828 O O . GLY A 1 105 ? -0.361 14.782 -16.246 1.00 91.19 105 GLY A O 1
ATOM 829 N N . LEU A 1 106 ? -0.413 12.953 -17.576 1.00 92.62 106 LEU A N 1
ATOM 830 C CA . LEU A 1 106 ? 1.015 12.632 -17.523 1.00 92.62 106 LEU A CA 1
ATOM 831 C C . LEU A 1 106 ? 1.573 12.382 -18.927 1.00 92.62 106 LEU A C 1
ATOM 833 O O . LEU A 1 106 ? 1.046 11.576 -19.688 1.00 92.62 106 LEU A O 1
ATOM 837 N N . GLU A 1 107 ? 2.673 13.050 -19.260 1.00 91.56 107 GLU A N 1
ATOM 838 C CA . GLU A 1 107 ? 3.304 12.903 -20.570 1.00 91.56 107 GLU A CA 1
ATOM 839 C C . GLU A 1 107 ? 4.173 11.638 -20.642 1.00 91.56 107 GLU A C 1
ATOM 841 O O . GLU A 1 107 ? 5.001 11.399 -19.763 1.00 91.56 107 GLU A O 1
ATOM 846 N N . ASN A 1 108 ? 4.040 10.851 -21.716 1.00 94.12 108 ASN A N 1
ATOM 847 C CA . ASN A 1 108 ? 4.842 9.645 -21.975 1.00 94.12 108 ASN A CA 1
ATOM 848 C C . ASN A 1 108 ? 4.774 8.577 -20.868 1.00 94.12 108 ASN A C 1
ATOM 850 O O . ASN A 1 108 ? 5.715 7.795 -20.694 1.00 94.12 108 ASN A O 1
ATOM 854 N N . VAL A 1 109 ? 3.681 8.538 -20.108 1.00 96.31 109 VAL A N 1
ATOM 855 C CA . VAL A 1 109 ? 3.488 7.592 -19.008 1.00 96.31 109 VAL A CA 1
ATOM 856 C C . VAL A 1 109 ? 2.202 6.826 -19.259 1.00 96.31 109 VAL A C 1
ATOM 858 O O . VAL A 1 109 ? 1.142 7.421 -19.438 1.00 96.31 109 VAL A O 1
ATOM 861 N N . GLY A 1 110 ? 2.303 5.504 -19.256 1.00 97.25 110 GLY A N 1
ATOM 862 C CA . GLY A 1 110 ? 1.173 4.604 -19.411 1.00 97.25 110 GLY A CA 1
ATOM 863 C C . GLY A 1 110 ? 1.096 3.598 -18.274 1.00 97.25 110 GLY A C 1
ATOM 864 O O . GLY A 1 110 ? 2.051 3.407 -17.517 1.00 97.25 110 GLY A O 1
ATOM 865 N N . ILE A 1 111 ? -0.051 2.950 -18.155 1.00 97.81 111 ILE A N 1
ATOM 866 C CA . ILE A 1 111 ? -0.281 1.857 -17.222 1.00 97.81 111 ILE A CA 1
ATOM 867 C C . ILE A 1 111 ? -0.951 0.705 -17.956 1.00 97.81 111 ILE A C 1
ATOM 869 O O . ILE A 1 111 ? -1.775 0.892 -18.852 1.00 97.81 111 ILE A O 1
ATOM 873 N N . THR A 1 112 ? -0.543 -0.500 -17.598 1.00 97.19 112 THR A N 1
ATOM 874 C CA . THR A 1 112 ? -1.128 -1.722 -18.138 1.00 97.19 112 THR A CA 1
ATOM 875 C C . THR A 1 112 ? -2.359 -2.134 -17.345 1.00 97.19 112 THR A C 1
ATOM 877 O O . THR A 1 112 ? -2.480 -1.786 -16.171 1.00 97.19 112 THR A O 1
ATOM 880 N N . ASN A 1 113 ? -3.235 -2.953 -17.926 1.00 93.81 113 ASN A N 1
ATOM 881 C CA . ASN A 1 113 ? -4.369 -3.539 -17.201 1.00 93.81 113 ASN A CA 1
ATOM 882 C C . ASN A 1 113 ? -3.949 -4.463 -16.032 1.00 93.81 113 ASN A C 1
ATOM 884 O O . ASN A 1 113 ? -4.791 -4.876 -15.242 1.00 93.81 113 ASN A O 1
ATOM 888 N N . HIS A 1 114 ? -2.655 -4.775 -15.902 1.00 92.56 114 HIS A N 1
ATOM 889 C CA . HIS A 1 114 ? -2.063 -5.508 -14.777 1.00 92.56 114 HIS A CA 1
ATOM 890 C C . HIS A 1 114 ? -1.410 -4.585 -13.728 1.00 92.56 114 HIS A C 1
ATOM 892 O O . HIS A 1 114 ? -0.713 -5.059 -12.836 1.00 92.56 114 HIS A O 1
ATOM 898 N N . GLY A 1 115 ? -1.567 -3.262 -13.841 1.00 93.19 115 GLY A N 1
ATOM 899 C CA . GLY A 1 115 ? -1.015 -2.304 -12.877 1.00 93.19 115 GLY A CA 1
ATOM 900 C C . GLY A 1 115 ? 0.464 -1.959 -13.075 1.00 93.19 115 GLY A C 1
ATOM 901 O O . GLY A 1 115 ? 1.025 -1.193 -12.295 1.00 93.19 115 GLY A O 1
ATOM 902 N N . ARG A 1 116 ? 1.116 -2.455 -14.135 1.00 93.88 116 ARG A N 1
ATOM 903 C CA . ARG A 1 116 ? 2.517 -2.118 -14.440 1.00 93.88 116 ARG A CA 1
ATOM 904 C C . ARG A 1 116 ? 2.601 -0.738 -15.085 1.00 93.88 116 ARG A C 1
ATOM 906 O O . ARG A 1 116 ? 1.994 -0.518 -16.133 1.00 93.88 116 ARG A O 1
ATOM 913 N N . VAL A 1 117 ? 3.360 0.171 -14.477 1.00 96.19 117 VAL A N 1
ATOM 914 C CA . VAL A 1 117 ? 3.530 1.554 -14.949 1.00 96.19 117 VAL A CA 1
ATOM 915 C C . VAL A 1 117 ? 4.732 1.641 -15.886 1.00 96.19 117 VAL A C 1
ATOM 917 O O . VAL A 1 117 ? 5.837 1.233 -15.530 1.00 96.19 117 VAL A O 1
ATOM 920 N N . VAL A 1 118 ? 4.529 2.188 -17.081 1.00 95.88 118 VAL A N 1
ATOM 921 C CA . VAL A 1 118 ? 5.493 2.180 -18.186 1.00 95.88 118 VAL A CA 1
ATOM 922 C C . VAL A 1 118 ? 5.819 3.608 -18.613 1.00 95.88 118 VAL A C 1
ATOM 924 O O . VAL A 1 118 ? 4.937 4.423 -18.868 1.00 95.88 118 VAL A O 1
ATOM 927 N N . ASN A 1 119 ? 7.104 3.913 -18.744 1.00 94.88 119 ASN A N 1
ATOM 928 C CA . ASN A 1 119 ? 7.581 5.069 -19.484 1.00 94.88 119 ASN A CA 1
ATOM 929 C C . ASN A 1 119 ? 7.527 4.743 -20.980 1.00 94.88 119 ASN A C 1
ATOM 931 O O . ASN A 1 119 ? 8.345 3.970 -21.478 1.00 94.88 119 ASN A O 1
ATOM 935 N N . MET A 1 120 ? 6.571 5.333 -21.690 1.00 94.19 120 MET A N 1
ATOM 936 C CA . MET A 1 120 ? 6.289 5.045 -23.099 1.00 94.19 120 MET A CA 1
ATOM 937 C C . MET A 1 120 ? 7.387 5.563 -24.037 1.00 94.19 120 MET A C 1
ATOM 939 O O . MET A 1 120 ? 7.601 4.986 -25.096 1.00 94.19 120 MET A O 1
ATOM 943 N N . ARG A 1 121 ? 8.138 6.597 -23.630 1.00 92.62 121 ARG A N 1
ATOM 944 C CA . ARG A 1 121 ? 9.264 7.139 -24.412 1.00 92.62 121 ARG A CA 1
ATOM 945 C C . ARG A 1 121 ? 10.485 6.223 -24.394 1.00 92.62 121 ARG A C 1
ATOM 947 O O . ARG A 1 121 ? 11.148 6.046 -25.406 1.00 92.62 121 ARG A O 1
ATOM 954 N N . THR A 1 122 ? 10.823 5.682 -23.227 1.00 91.94 122 THR A N 1
ATOM 955 C CA . THR A 1 122 ? 12.011 4.826 -23.041 1.00 91.94 122 THR A CA 1
ATOM 956 C C . THR A 1 122 ? 11.690 3.336 -23.108 1.00 91.94 122 THR A C 1
ATOM 958 O O . THR A 1 122 ? 12.610 2.522 -23.073 1.00 91.94 122 THR A O 1
ATOM 961 N N . ASN A 1 123 ? 10.403 2.988 -23.184 1.00 92.31 123 ASN A N 1
ATOM 962 C CA . ASN A 1 123 ? 9.872 1.635 -23.085 1.00 92.31 123 ASN A CA 1
ATOM 963 C C . ASN A 1 123 ? 10.416 0.880 -21.859 1.00 92.31 123 ASN A C 1
ATOM 965 O O . ASN A 1 123 ? 10.935 -0.229 -21.968 1.00 92.31 123 ASN A O 1
ATOM 969 N N . LYS A 1 124 ? 10.360 1.505 -20.679 1.00 91.50 124 LYS A N 1
ATOM 970 C CA . LYS A 1 124 ? 10.847 0.931 -19.412 1.00 91.50 124 LYS A CA 1
ATOM 971 C C . LYS A 1 124 ? 9.782 1.011 -18.335 1.00 91.50 124 LYS A C 1
ATOM 973 O O . LYS A 1 124 ? 8.982 1.939 -18.325 1.00 91.50 124 LYS A O 1
ATOM 978 N N . LEU A 1 125 ? 9.809 0.070 -17.399 1.00 92.56 125 LEU A N 1
ATOM 979 C CA . LEU A 1 125 ? 8.955 0.133 -16.218 1.00 92.56 125 LEU A CA 1
ATOM 980 C C . LEU A 1 125 ? 9.417 1.244 -15.271 1.00 92.56 125 LEU A C 1
ATOM 982 O O . LEU A 1 125 ? 10.615 1.420 -15.033 1.00 92.56 125 LEU A O 1
ATOM 986 N N . TYR A 1 126 ? 8.458 1.971 -14.708 1.00 93.06 126 TYR A N 1
ATOM 987 C CA . TYR A 1 126 ? 8.713 2.813 -13.549 1.00 93.06 126 TYR A CA 1
ATOM 988 C C . TYR A 1 126 ? 8.977 1.935 -12.330 1.00 93.06 126 TYR A C 1
ATOM 990 O O . TYR A 1 126 ? 8.346 0.897 -12.136 1.00 93.06 126 TYR A O 1
ATOM 998 N N . ARG A 1 127 ? 9.894 2.384 -11.472 1.00 90.88 127 ARG A N 1
ATOM 999 C CA . ARG A 1 127 ? 10.056 1.796 -10.145 1.00 90.88 127 ARG A CA 1
ATOM 1000 C C . ARG A 1 127 ? 8.866 2.197 -9.276 1.00 90.88 127 ARG A C 1
ATOM 1002 O O . ARG A 1 127 ? 8.554 3.385 -9.184 1.00 90.88 127 ARG A O 1
ATOM 1009 N N . THR A 1 128 ? 8.269 1.222 -8.604 1.00 9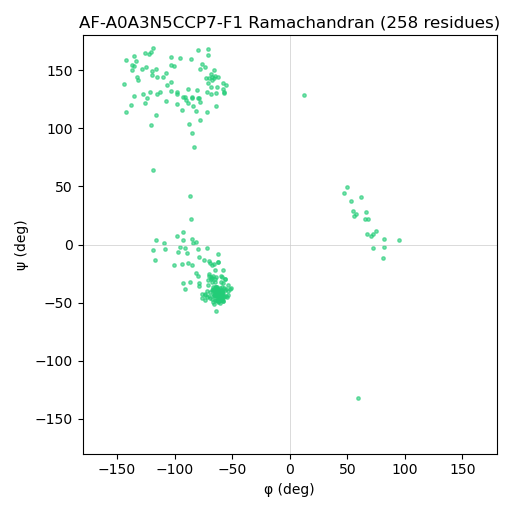3.12 128 THR A N 1
ATOM 1010 C CA . THR A 1 128 ? 7.236 1.445 -7.592 1.00 93.12 128 THR A CA 1
ATOM 1011 C C . THR A 1 128 ? 7.805 1.286 -6.179 1.00 93.12 128 THR A C 1
ATOM 1013 O O . THR A 1 128 ? 8.897 0.747 -5.975 1.00 93.12 128 THR A O 1
ATOM 1016 N N . CYS A 1 129 ? 7.097 1.821 -5.190 1.00 92.56 129 CYS A N 1
ATOM 1017 C CA . CYS A 1 129 ? 7.364 1.628 -3.770 1.00 92.56 129 CYS A CA 1
ATOM 1018 C C . CYS A 1 129 ? 6.048 1.519 -2.995 1.00 92.56 129 CYS A C 1
ATOM 1020 O O . CYS A 1 129 ? 5.006 1.986 -3.456 1.00 92.56 129 CYS A O 1
ATOM 1022 N N . ILE A 1 130 ? 6.089 0.920 -1.805 1.00 94.00 130 ILE A N 1
ATOM 1023 C CA . ILE A 1 130 ? 4.921 0.841 -0.925 1.00 94.00 130 ILE A CA 1
ATOM 1024 C C . ILE A 1 130 ? 4.923 2.031 0.037 1.00 94.00 130 ILE A C 1
ATOM 1026 O O . ILE A 1 130 ? 5.901 2.260 0.748 1.00 94.00 130 ILE A O 1
ATOM 1030 N N . LYS A 1 131 ? 3.812 2.771 0.082 1.00 92.88 131 LYS A N 1
ATOM 1031 C CA . LYS A 1 131 ? 3.567 3.864 1.031 1.00 92.88 131 LYS A CA 1
ATOM 1032 C C . LYS A 1 131 ? 2.150 3.760 1.593 1.00 92.88 131 LYS A C 1
ATOM 1034 O O . LYS A 1 131 ? 1.189 3.645 0.839 1.00 92.88 131 LYS A O 1
ATOM 1039 N N . ASP A 1 132 ? 2.016 3.778 2.919 1.00 90.94 132 ASP A N 1
ATOM 1040 C CA . ASP A 1 132 ? 0.738 3.612 3.642 1.00 90.94 132 ASP A CA 1
ATOM 1041 C C . ASP A 1 132 ? -0.025 2.316 3.273 1.00 90.94 132 ASP A C 1
ATOM 1043 O O . ASP A 1 132 ? -1.263 2.242 3.307 1.00 90.94 132 ASP A O 1
ATOM 1047 N N . GLY A 1 133 ? 0.738 1.286 2.891 1.00 92.56 133 GLY A N 1
ATOM 1048 C CA . GLY A 1 133 ? 0.249 0.002 2.387 1.00 92.56 133 GLY A CA 1
ATOM 1049 C C . GLY A 1 133 ? -0.133 -0.006 0.904 1.00 92.56 133 GLY A C 1
ATOM 1050 O O . GLY A 1 133 ? -0.505 -1.055 0.400 1.00 92.56 133 GLY A O 1
ATOM 1051 N N . TYR A 1 134 ? -0.036 1.121 0.194 1.00 94.62 134 TYR A N 1
ATOM 1052 C CA . TYR A 1 134 ? -0.375 1.216 -1.226 1.00 94.62 134 TYR A CA 1
ATOM 1053 C C . TYR A 1 134 ? 0.864 1.252 -2.111 1.00 94.62 134 TYR A C 1
ATOM 1055 O O . TYR A 1 134 ? 1.819 1.981 -1.833 1.00 94.62 134 TYR A O 1
ATOM 1063 N N . GLU A 1 135 ? 0.801 0.554 -3.240 1.00 96.38 135 GLU A N 1
ATOM 1064 C CA . GLU A 1 135 ? 1.799 0.691 -4.296 1.00 96.38 135 GLU A CA 1
ATOM 1065 C C . GLU A 1 135 ? 1.709 2.072 -4.963 1.00 96.38 135 GLU A C 1
ATOM 1067 O O . GLU A 1 135 ? 0.634 2.540 -5.358 1.00 96.38 135 GLU A O 1
ATOM 1072 N N . CYS A 1 136 ? 2.852 2.744 -5.060 1.00 96.44 136 CYS A N 1
ATOM 1073 C CA . CYS A 1 136 ? 2.993 4.108 -5.543 1.00 96.44 136 CYS A CA 1
ATOM 1074 C C . CYS A 1 136 ? 4.172 4.227 -6.509 1.00 96.44 136 CYS A C 1
ATOM 1076 O O . CYS A 1 136 ? 5.158 3.504 -6.393 1.00 96.44 136 CYS A O 1
ATOM 1078 N N . PHE A 1 137 ? 4.105 5.199 -7.413 1.00 95.81 137 PHE A N 1
ATOM 1079 C CA . PHE A 1 137 ? 5.227 5.603 -8.258 1.00 95.81 137 PHE A CA 1
ATOM 1080 C C . PHE A 1 137 ? 5.367 7.124 -8.267 1.00 95.81 137 PHE A C 1
ATOM 1082 O O . PHE A 1 137 ? 4.417 7.862 -7.979 1.00 95.81 137 PHE A O 1
ATOM 1089 N N . SER A 1 138 ? 6.568 7.592 -8.593 1.00 95.00 138 SER A N 1
ATOM 1090 C CA . SER A 1 138 ? 6.849 9.005 -8.812 1.00 95.00 138 SER A CA 1
ATOM 1091 C C . SER A 1 138 ? 7.249 9.249 -10.259 1.00 95.00 138 SER A C 1
ATOM 1093 O O . SER A 1 138 ? 7.900 8.424 -10.903 1.00 95.00 138 SER A O 1
ATOM 1095 N N . VAL A 1 139 ? 6.836 10.396 -10.785 1.00 94.00 139 VAL A N 1
ATOM 1096 C CA . VAL A 1 139 ? 7.136 10.799 -12.155 1.00 94.00 139 VAL A CA 1
ATOM 1097 C C . VAL A 1 139 ? 7.365 12.299 -12.233 1.00 94.00 139 VAL A C 1
ATOM 1099 O O . VAL A 1 139 ? 6.646 13.078 -11.611 1.00 94.00 139 VAL A O 1
ATOM 1102 N N . GLN A 1 140 ? 8.371 12.707 -13.002 1.00 91.06 140 GLN A N 1
ATOM 1103 C CA . GLN A 1 140 ? 8.580 14.108 -13.333 1.00 91.06 140 GLN A CA 1
ATOM 1104 C C . GLN A 1 140 ? 7.628 14.512 -14.461 1.00 91.06 140 GLN A C 1
ATOM 1106 O O . GLN A 1 140 ? 7.602 13.872 -15.508 1.00 91.06 140 GLN A O 1
ATOM 1111 N N . ASN A 1 141 ? 6.855 15.571 -14.252 1.00 86.12 141 ASN A N 1
ATOM 1112 C CA . ASN A 1 141 ? 5.902 16.085 -15.228 1.00 86.12 141 ASN A CA 1
ATOM 1113 C C . ASN A 1 141 ? 5.900 17.615 -15.168 1.00 86.12 141 ASN A C 1
ATOM 1115 O O . ASN A 1 141 ? 5.497 18.180 -14.151 1.00 86.12 141 ASN A O 1
ATOM 1119 N N . GLY A 1 142 ? 6.351 18.280 -16.236 1.00 84.31 142 GLY A N 1
ATOM 1120 C CA . GLY A 1 142 ? 6.471 19.744 -16.267 1.00 84.31 142 GLY A CA 1
ATOM 1121 C C . GLY A 1 142 ? 7.444 20.292 -15.215 1.00 84.31 142 GLY A C 1
ATOM 1122 O O . GLY A 1 142 ? 7.134 21.254 -14.525 1.00 84.31 142 GLY A O 1
ATOM 1123 N N . GLY A 1 143 ? 8.583 19.621 -15.011 1.00 87.19 143 GLY A N 1
ATOM 1124 C CA . GLY A 1 143 ? 9.610 20.037 -14.046 1.00 87.19 143 GLY A CA 1
ATOM 1125 C C . GLY A 1 143 ? 9.344 19.658 -12.582 1.00 87.19 143 GLY A C 1
ATOM 1126 O O . GLY A 1 143 ? 10.273 19.703 -11.783 1.00 87.19 143 GLY A O 1
ATOM 1127 N N . GLN A 1 144 ? 8.136 19.210 -12.225 1.00 89.25 144 GLN A N 1
ATOM 1128 C CA . GLN A 1 144 ? 7.778 18.818 -10.854 1.00 89.25 144 GLN A CA 1
ATOM 1129 C C . GLN A 1 144 ? 7.640 17.301 -10.699 1.00 89.25 144 GLN A C 1
ATOM 1131 O O . GLN A 1 144 ? 7.187 16.615 -11.616 1.00 89.25 144 GLN A O 1
ATOM 1136 N N . ILE A 1 145 ? 7.982 16.772 -9.521 1.00 91.38 145 ILE A N 1
ATOM 1137 C CA . ILE A 1 145 ? 7.771 15.358 -9.180 1.00 91.38 145 ILE A CA 1
ATOM 1138 C C . ILE A 1 145 ? 6.339 15.175 -8.669 1.00 91.38 145 ILE A C 1
ATOM 1140 O O . ILE A 1 145 ? 5.960 15.728 -7.639 1.00 91.38 145 ILE A O 1
ATOM 1144 N N . LYS A 1 146 ? 5.552 14.353 -9.364 1.00 90.62 146 LYS A N 1
ATOM 1145 C CA . LYS A 1 146 ? 4.209 13.938 -8.953 1.00 90.62 146 LYS A CA 1
ATOM 1146 C C . LYS A 1 146 ? 4.251 12.520 -8.395 1.00 90.62 146 LYS A C 1
ATOM 1148 O O . LYS A 1 146 ? 4.798 11.622 -9.030 1.00 90.62 146 LYS A O 1
ATOM 1153 N N . TYR A 1 147 ? 3.624 12.314 -7.240 1.00 93.44 147 TYR A N 1
ATOM 1154 C CA . TYR A 1 147 ? 3.414 10.992 -6.647 1.00 93.44 147 TYR A CA 1
ATOM 1155 C C . TYR A 1 147 ? 2.008 10.500 -6.977 1.00 93.44 147 TYR A C 1
ATOM 1157 O O . TYR A 1 147 ? 1.033 11.229 -6.790 1.00 93.44 147 TYR A O 1
ATOM 1165 N N . ARG A 1 148 ? 1.890 9.265 -7.464 1.00 95.56 148 ARG A N 1
ATOM 1166 C CA . ARG A 1 148 ? 0.604 8.655 -7.822 1.00 95.56 148 ARG A CA 1
ATOM 1167 C C . ARG A 1 148 ? 0.510 7.250 -7.235 1.00 95.56 148 ARG A C 1
ATOM 1169 O O . ARG A 1 148 ? 1.507 6.535 -7.154 1.00 95.56 148 ARG A O 1
ATOM 1176 N N . ARG A 1 149 ? -0.695 6.865 -6.810 1.00 96.94 149 ARG A N 1
ATOM 1177 C CA . ARG A 1 149 ? -0.997 5.507 -6.335 1.00 96.94 149 ARG A CA 1
ATOM 1178 C C . ARG A 1 149 ? -1.407 4.645 -7.525 1.00 96.94 149 ARG A C 1
ATOM 1180 O O . ARG A 1 149 ? -2.238 5.088 -8.315 1.00 96.94 149 ARG A O 1
ATOM 1187 N N . VAL A 1 150 ? -0.856 3.437 -7.626 1.00 97.75 150 VAL A N 1
ATOM 1188 C CA . VAL A 1 150 ? -1.072 2.537 -8.770 1.00 97.75 150 VAL A CA 1
ATOM 1189 C C . VAL A 1 150 ? -2.551 2.182 -8.918 1.00 97.75 150 VAL A C 1
ATOM 1191 O O . VAL A 1 150 ? -3.108 2.427 -9.980 1.00 97.75 150 VAL A O 1
ATOM 1194 N N . HIS A 1 151 ? -3.220 1.737 -7.846 1.00 97.50 151 HIS A N 1
ATOM 1195 C CA . HIS A 1 151 ? -4.650 1.387 -7.893 1.00 97.50 151 HIS A CA 1
ATOM 1196 C C . HIS A 1 151 ? -5.549 2.530 -8.389 1.00 97.50 151 HIS A C 1
ATOM 1198 O O . HIS A 1 151 ? -6.476 2.288 -9.153 1.00 97.50 151 HIS A O 1
ATOM 1204 N N . LYS A 1 152 ? -5.271 3.782 -7.989 1.00 97.00 152 LYS A N 1
ATOM 1205 C CA . LYS A 1 152 ? -6.074 4.939 -8.416 1.00 97.00 152 LYS A CA 1
ATOM 1206 C C . LYS A 1 152 ? -5.946 5.162 -9.908 1.00 97.00 152 LYS A C 1
ATOM 1208 O O . LYS A 1 152 ? -6.945 5.244 -10.603 1.00 97.00 152 LYS A O 1
ATOM 1213 N N . VAL A 1 153 ? -4.708 5.216 -10.387 1.00 97.31 153 VAL A N 1
ATOM 1214 C CA . VAL A 1 153 ? -4.429 5.453 -11.801 1.00 97.31 153 VAL A CA 1
ATOM 1215 C C . VAL A 1 153 ? -4.941 4.298 -12.662 1.00 97.31 153 VAL A C 1
ATOM 1217 O O . VAL A 1 153 ? -5.465 4.524 -13.747 1.00 97.31 153 VAL A O 1
ATOM 1220 N N . LEU A 1 154 ? -4.849 3.066 -12.163 1.00 97.50 154 LEU A N 1
ATOM 1221 C CA . LEU A 1 154 ? -5.398 1.888 -12.822 1.00 97.50 154 LEU A CA 1
ATOM 1222 C C . LEU A 1 154 ? -6.926 1.978 -12.955 1.00 97.50 154 LEU A C 1
ATOM 1224 O O . LEU A 1 154 ? -7.451 1.809 -14.053 1.00 97.50 154 LEU A O 1
ATOM 1228 N N . ALA A 1 155 ? -7.634 2.321 -11.876 1.00 97.75 155 ALA A N 1
ATOM 1229 C CA . ALA A 1 155 ? -9.082 2.511 -11.905 1.00 97.75 155 ALA A CA 1
ATOM 1230 C C . ALA A 1 155 ? -9.505 3.694 -12.795 1.00 97.75 155 ALA A C 1
ATOM 1232 O O . ALA A 1 155 ? -10.407 3.538 -13.609 1.00 97.75 155 ALA A O 1
ATOM 1233 N N . GLU A 1 156 ? -8.813 4.837 -12.709 1.00 97.12 156 GLU A N 1
ATOM 1234 C CA . GLU A 1 156 ? -9.014 6.009 -13.584 1.00 97.12 156 GLU A CA 1
ATOM 1235 C C . GLU A 1 156 ? -8.857 5.667 -15.073 1.00 97.12 156 GLU A C 1
ATOM 1237 O O . GLU A 1 156 ? -9.491 6.299 -15.914 1.00 97.12 156 GLU A O 1
ATOM 1242 N N . THR A 1 157 ? -8.024 4.675 -15.399 1.00 97.50 157 THR A N 1
ATOM 1243 C CA . THR A 1 157 ? -7.715 4.299 -16.785 1.00 97.50 157 THR A CA 1
ATOM 1244 C C . THR A 1 157 ? -8.660 3.225 -17.332 1.00 97.50 157 THR A C 1
ATOM 1246 O O . THR A 1 157 ? -9.025 3.285 -18.503 1.00 97.50 157 THR A O 1
ATOM 1249 N N . PHE A 1 158 ? -9.060 2.242 -16.517 1.00 97.12 158 PHE A N 1
ATOM 1250 C CA . PHE A 1 158 ? -9.771 1.047 -17.002 1.00 97.12 158 PHE A CA 1
ATOM 1251 C C . PHE A 1 158 ? -11.194 0.868 -16.461 1.00 97.12 158 PHE A C 1
ATOM 1253 O O . PHE A 1 158 ? -11.929 0.036 -16.989 1.00 97.12 158 PHE A O 1
ATOM 1260 N N . ILE A 1 159 ? -11.601 1.607 -15.424 1.00 97.12 159 ILE A N 1
ATOM 1261 C CA . ILE A 1 159 ? -12.898 1.416 -14.765 1.00 97.12 159 ILE A CA 1
ATOM 1262 C C . ILE A 1 159 ? -13.753 2.673 -14.958 1.00 97.12 159 ILE A C 1
ATOM 1264 O O . ILE A 1 159 ? -13.456 3.709 -14.356 1.00 97.12 159 ILE A O 1
ATOM 1268 N N . PRO A 1 160 ? -14.845 2.604 -15.744 1.00 96.56 160 PRO A N 1
ATOM 1269 C CA . PRO A 1 160 ? -15.767 3.721 -15.892 1.00 96.56 160 PRO A CA 1
ATOM 1270 C C . PRO A 1 160 ? -16.302 4.207 -14.540 1.00 96.56 160 PRO A C 1
ATOM 1272 O O . PRO A 1 160 ? -16.707 3.410 -13.693 1.00 96.56 160 PRO A O 1
ATOM 1275 N N . ASN A 1 161 ? -16.365 5.527 -14.363 1.00 96.62 161 ASN A N 1
ATOM 1276 C CA . ASN A 1 161 ? -16.904 6.164 -13.160 1.00 96.62 161 ASN A CA 1
ATOM 1277 C C . ASN A 1 161 ? -18.129 7.043 -13.481 1.00 96.62 161 ASN A C 1
ATOM 1279 O O . ASN A 1 161 ? -18.081 8.261 -13.303 1.00 96.62 161 ASN A O 1
ATOM 1283 N N . PRO A 1 162 ? -19.249 6.466 -13.957 1.00 95.06 162 PRO A N 1
ATOM 1284 C CA . PRO A 1 162 ? -20.414 7.246 -14.386 1.00 95.06 162 PRO A CA 1
ATOM 1285 C C . PRO A 1 162 ? -21.079 8.024 -13.241 1.00 95.06 162 PRO A C 1
ATOM 1287 O O . PRO A 1 162 ? -21.780 9.000 -13.478 1.00 95.06 162 PRO A O 1
ATOM 1290 N N . LYS A 1 1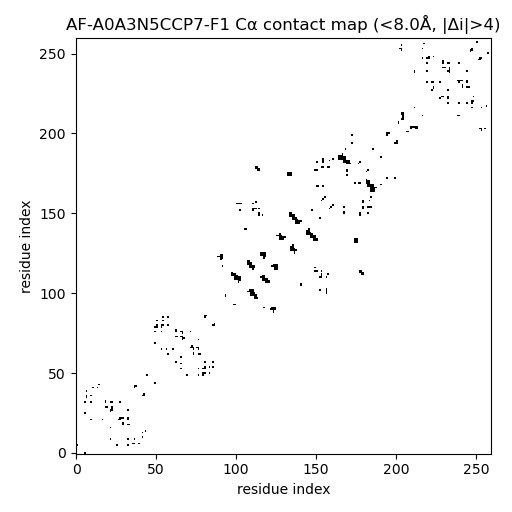63 ? -20.863 7.596 -11.990 1.00 94.06 163 LYS A N 1
ATOM 1291 C CA . LYS A 1 163 ? -21.400 8.240 -10.782 1.00 94.06 163 LYS A CA 1
ATOM 1292 C C . LYS A 1 163 ? -20.444 9.275 -10.176 1.00 94.06 163 LYS A C 1
ATOM 1294 O O . LYS A 1 163 ? -20.745 9.793 -9.106 1.00 94.06 163 LYS A O 1
ATOM 1299 N N . ASN A 1 164 ? -19.305 9.536 -10.824 1.00 93.81 164 ASN A N 1
ATOM 1300 C CA . ASN A 1 164 ? -18.271 10.476 -10.388 1.00 93.81 164 ASN A CA 1
ATOM 1301 C C . ASN A 1 164 ? -17.880 10.321 -8.905 1.00 93.81 164 ASN A C 1
ATOM 1303 O O . ASN A 1 164 ? -17.790 11.289 -8.153 1.00 93.81 164 ASN A O 1
ATOM 1307 N N . LYS A 1 165 ? -17.702 9.075 -8.460 1.00 95.81 165 LYS A N 1
ATOM 1308 C CA . LYS A 1 165 ? -17.295 8.779 -7.086 1.00 95.81 165 LYS A CA 1
ATOM 1309 C C . LYS A 1 165 ? -15.821 9.136 -6.883 1.00 95.81 165 LYS A C 1
ATOM 1311 O O . LYS A 1 165 ? -15.001 8.927 -7.769 1.00 95.81 165 LYS A O 1
ATOM 1316 N N . GLU A 1 166 ? -15.479 9.641 -5.705 1.00 93.25 166 GLU A N 1
ATOM 1317 C CA . GLU A 1 166 ? -14.169 10.257 -5.449 1.00 93.25 166 GLU A CA 1
ATOM 1318 C C . GLU A 1 166 ? -13.059 9.267 -5.066 1.00 93.25 166 GLU A C 1
ATOM 1320 O O . GLU A 1 166 ? -11.872 9.621 -5.056 1.00 93.25 166 GLU A O 1
ATOM 1325 N N . HIS A 1 167 ? -13.412 8.050 -4.653 1.00 94.81 167 HIS A N 1
ATOM 1326 C CA . HIS A 1 167 ? -12.469 7.103 -4.065 1.00 94.81 167 HIS A CA 1
ATOM 1327 C C . HIS A 1 167 ? -12.471 5.768 -4.798 1.00 94.81 167 HIS A C 1
ATOM 1329 O O . HIS A 1 167 ? -13.461 5.366 -5.400 1.00 94.81 167 HIS A O 1
ATOM 1335 N N . VAL A 1 168 ? -11.324 5.095 -4.732 1.00 96.50 168 VAL A N 1
ATOM 1336 C CA . VAL A 1 168 ? -11.120 3.749 -5.262 1.00 96.50 168 VAL A CA 1
ATOM 1337 C C . VAL A 1 168 ? -10.830 2.845 -4.077 1.00 96.50 168 VAL A C 1
ATOM 1339 O O . VAL A 1 168 ? -9.968 3.174 -3.257 1.00 96.50 168 VAL A O 1
ATOM 1342 N N . ASN A 1 169 ? -11.551 1.736 -3.992 1.00 95.19 169 ASN A N 1
ATOM 1343 C CA . ASN A 1 169 ? -11.455 0.755 -2.923 1.00 95.19 169 ASN A CA 1
ATOM 1344 C C . ASN A 1 169 ? -10.973 -0.593 -3.444 1.00 95.19 169 ASN A C 1
ATOM 1346 O O . ASN A 1 169 ? -11.226 -0.938 -4.596 1.00 95.19 169 ASN A O 1
ATOM 1350 N N . HIS A 1 170 ? -10.300 -1.332 -2.566 1.00 94.44 170 HIS A N 1
ATOM 1351 C CA . HIS A 1 170 ? -9.938 -2.730 -2.758 1.00 94.44 170 HIS A CA 1
ATOM 1352 C C . HIS A 1 170 ? -11.034 -3.590 -2.129 1.00 94.44 170 HIS A C 1
ATOM 1354 O O . HIS A 1 170 ? -11.229 -3.534 -0.914 1.00 94.44 170 HIS A O 1
ATOM 1360 N N . ILE A 1 171 ? -11.750 -4.364 -2.943 1.00 92.81 171 ILE A N 1
ATOM 1361 C CA . ILE A 1 171 ? -12.907 -5.165 -2.511 1.00 92.81 171 ILE A CA 1
ATOM 1362 C C . ILE A 1 171 ? -12.493 -6.182 -1.437 1.00 92.81 171 ILE A C 1
ATOM 1364 O O . ILE A 1 171 ? -13.181 -6.361 -0.438 1.00 92.81 171 ILE A O 1
ATOM 1368 N N . ASP A 1 172 ? -11.329 -6.809 -1.588 1.00 90.94 172 ASP A N 1
ATOM 1369 C CA . ASP A 1 172 ? -10.784 -7.754 -0.605 1.00 90.94 172 ASP A CA 1
ATOM 1370 C C . ASP A 1 172 ? -10.108 -7.093 0.616 1.00 90.94 172 ASP A C 1
ATOM 1372 O O . ASP A 1 172 ? -9.638 -7.784 1.520 1.00 90.94 172 ASP A O 1
ATOM 1376 N N . GLY A 1 173 ? -10.005 -5.761 0.649 1.00 88.50 173 GLY A N 1
ATOM 1377 C CA . GLY A 1 173 ? -9.275 -5.013 1.677 1.00 88.50 173 GLY A CA 1
ATOM 1378 C C . GLY A 1 173 ? -7.742 -5.116 1.599 1.00 88.50 173 GLY A C 1
ATOM 1379 O O . GLY A 1 173 ? -7.045 -4.429 2.357 1.00 88.50 173 GLY A O 1
ATOM 1380 N N . ASN A 1 174 ? -7.182 -5.907 0.679 1.00 88.88 174 ASN A N 1
ATOM 1381 C CA . ASN A 1 174 ? -5.745 -6.037 0.477 1.00 88.88 174 ASN A CA 1
ATOM 1382 C C . ASN A 1 174 ? -5.234 -4.974 -0.505 1.00 88.88 174 ASN A C 1
ATOM 1384 O O . ASN A 1 174 ? -5.305 -5.105 -1.724 1.00 88.88 174 ASN A O 1
ATOM 1388 N N . LYS A 1 175 ? -4.588 -3.945 0.044 1.00 92.88 175 LYS A N 1
ATOM 1389 C CA . LYS A 1 175 ? -4.049 -2.795 -0.704 1.00 92.88 175 LYS A CA 1
ATOM 1390 C C . LYS A 1 175 ? -2.958 -3.127 -1.733 1.00 92.88 175 LYS A C 1
ATOM 1392 O O . LYS A 1 175 ? -2.625 -2.265 -2.549 1.00 92.88 175 LYS A O 1
ATOM 1397 N N . SER A 1 176 ? -2.370 -4.323 -1.669 1.00 89.88 176 SER A N 1
ATOM 1398 C CA . SER A 1 176 ? -1.388 -4.803 -2.652 1.00 89.88 176 SER A CA 1
ATOM 1399 C C . SER A 1 176 ? -2.030 -5.525 -3.842 1.00 89.88 176 SER A C 1
ATOM 1401 O O . SER A 1 176 ? -1.388 -5.680 -4.879 1.00 89.88 176 SER A O 1
ATOM 1403 N N . ASN A 1 177 ? -3.302 -5.923 -3.728 1.00 90.38 177 ASN A N 1
ATOM 1404 C CA . ASN A 1 177 ? -4.031 -6.608 -4.785 1.00 90.38 177 ASN A CA 1
ATOM 1405 C C . ASN A 1 177 ? -4.620 -5.607 -5.795 1.00 90.38 177 ASN A C 1
ATOM 1407 O O . ASN A 1 177 ? -5.788 -5.227 -5.727 1.00 90.38 177 ASN A O 1
ATOM 1411 N N . ASN A 1 178 ? -3.798 -5.186 -6.755 1.00 94.25 178 ASN A N 1
ATOM 1412 C CA . ASN A 1 178 ? -4.170 -4.211 -7.782 1.00 94.25 178 ASN A CA 1
ATOM 1413 C C . ASN A 1 178 ? -4.857 -4.828 -9.018 1.00 94.25 178 ASN A C 1
ATOM 1415 O O . ASN A 1 178 ? -4.842 -4.205 -10.077 1.00 94.25 178 ASN A O 1
ATOM 1419 N N . TYR A 1 179 ? -5.456 -6.023 -8.945 1.00 93.12 179 TYR A N 1
ATOM 1420 C CA . TYR A 1 179 ? -6.260 -6.515 -10.072 1.00 93.12 179 TYR A CA 1
ATOM 1421 C C . TYR A 1 179 ? -7.459 -5.593 -10.313 1.00 93.12 179 TYR A C 1
ATOM 1423 O O . TYR A 1 179 ? -8.155 -5.234 -9.369 1.00 93.12 179 TYR A O 1
ATOM 1431 N N . ILE A 1 180 ? -7.744 -5.245 -11.574 1.00 95.56 180 ILE A N 1
ATOM 1432 C CA . ILE A 1 180 ? -8.879 -4.372 -11.937 1.00 95.56 180 ILE A CA 1
ATOM 1433 C C . ILE A 1 180 ? -10.195 -4.896 -11.353 1.00 95.56 180 ILE A C 1
ATOM 1435 O O . ILE A 1 180 ? -10.990 -4.117 -10.843 1.00 95.56 180 ILE A O 1
ATOM 1439 N N . SER A 1 181 ? -10.402 -6.215 -11.373 1.00 94.69 181 SER A N 1
ATOM 1440 C CA . SER A 1 181 ? -11.588 -6.866 -10.804 1.00 94.69 181 SER A CA 1
ATOM 1441 C C . SER A 1 181 ? -11.707 -6.737 -9.283 1.00 94.69 181 SER A C 1
ATOM 1443 O O . SER A 1 181 ? -12.779 -6.987 -8.747 1.00 94.69 181 SER A O 1
ATOM 1445 N N . ASN A 1 182 ? -10.621 -6.384 -8.591 1.00 95.00 182 ASN A N 1
ATOM 1446 C CA . ASN A 1 182 ? -10.589 -6.130 -7.151 1.00 95.00 182 ASN A CA 1
ATOM 1447 C C . ASN A 1 182 ? -10.742 -4.636 -6.814 1.00 95.00 182 ASN A C 1
ATOM 1449 O O . ASN A 1 182 ? -10.742 -4.273 -5.641 1.00 95.00 182 ASN A O 1
ATOM 1453 N N . LEU A 1 183 ? -10.841 -3.760 -7.817 1.00 96.56 183 LEU A N 1
ATOM 1454 C CA . LEU A 1 183 ? -10.966 -2.323 -7.616 1.00 96.56 183 LEU A CA 1
ATOM 1455 C C . LEU A 1 183 ? -12.387 -1.858 -7.920 1.00 96.56 183 LEU A C 1
ATOM 1457 O O . LEU A 1 183 ? -12.977 -2.223 -8.934 1.00 96.56 183 LEU A O 1
ATOM 1461 N N . GLU A 1 184 ? -12.917 -0.986 -7.070 1.00 96.12 184 GLU A N 1
ATOM 1462 C CA . GLU A 1 184 ? -14.219 -0.361 -7.288 1.00 96.12 184 GLU A CA 1
ATOM 1463 C C . GLU A 1 184 ? -14.198 1.128 -6.955 1.00 96.12 184 GLU A C 1
ATOM 1465 O O . GLU A 1 184 ? -13.474 1.588 -6.072 1.00 96.12 184 GLU A O 1
ATOM 1470 N N . TRP A 1 185 ? -15.045 1.889 -7.642 1.00 97.94 185 TRP A N 1
ATOM 1471 C CA . TRP A 1 185 ? -15.321 3.271 -7.285 1.00 97.94 185 TRP A CA 1
ATOM 1472 C C . TRP A 1 185 ? -16.294 3.326 -6.105 1.00 97.94 185 TRP A C 1
ATOM 1474 O O . TRP A 1 185 ? -17.412 2.797 -6.176 1.00 97.94 185 TRP A O 1
ATOM 1484 N N . ASN A 1 186 ? -15.915 4.029 -5.040 1.00 94.88 186 ASN A N 1
ATOM 1485 C CA . ASN A 1 186 ? -16.735 4.185 -3.848 1.00 94.88 186 ASN A CA 1
ATOM 1486 C C . ASN A 1 186 ? -16.773 5.624 -3.308 1.00 94.88 186 ASN A C 1
ATOM 1488 O O . ASN A 1 186 ? -15.990 6.503 -3.668 1.00 94.88 186 ASN A O 1
ATOM 1492 N N . THR A 1 187 ? -17.771 5.873 -2.471 1.00 94.38 187 THR A N 1
ATOM 1493 C CA . THR A 1 187 ? -17.909 7.087 -1.663 1.00 94.38 187 THR A CA 1
ATOM 1494 C C . THR A 1 187 ? -17.330 6.850 -0.265 1.00 94.38 187 THR A C 1
ATOM 1496 O O . THR A 1 187 ? -17.269 5.700 0.183 1.00 94.38 187 THR A O 1
ATOM 1499 N N . PRO A 1 188 ? -16.983 7.905 0.497 1.00 90.12 188 PRO A N 1
ATOM 1500 C CA . PRO A 1 188 ? -16.536 7.755 1.885 1.00 90.12 188 PRO A CA 1
ATOM 1501 C C . PRO A 1 188 ? -17.491 6.917 2.754 1.00 90.12 188 PRO A C 1
ATOM 1503 O O . PRO A 1 188 ? -17.051 6.108 3.571 1.00 90.12 188 PRO A O 1
ATOM 1506 N N . LYS A 1 189 ? -18.806 7.080 2.550 1.00 89.94 189 LYS A N 1
ATOM 1507 C CA . LYS A 1 189 ? -19.848 6.348 3.283 1.00 89.94 189 LYS A CA 1
ATOM 1508 C C . LYS A 1 189 ? -19.874 4.864 2.917 1.00 89.94 189 LYS A C 1
ATOM 1510 O O . LYS A 1 189 ? -19.939 4.024 3.809 1.00 89.94 189 LYS A O 1
ATOM 1515 N N . GLU A 1 190 ? -19.811 4.539 1.627 1.00 91.75 190 GLU A N 1
ATOM 1516 C CA . GLU A 1 190 ? -19.723 3.148 1.163 1.00 91.75 190 GLU A CA 1
ATOM 1517 C C . GLU A 1 190 ? -18.445 2.482 1.679 1.00 91.75 190 GLU A C 1
ATOM 1519 O O . GLU A 1 190 ? -18.516 1.368 2.186 1.00 91.75 190 GLU A O 1
ATOM 1524 N N . ASN A 1 191 ? -17.311 3.190 1.655 1.00 89.12 191 ASN A N 1
ATOM 1525 C CA . ASN A 1 191 ? -16.041 2.686 2.175 1.00 89.12 191 ASN A CA 1
ATOM 1526 C C . ASN A 1 191 ? -16.112 2.346 3.670 1.00 89.12 191 ASN A C 1
ATOM 1528 O O . ASN A 1 191 ? -15.657 1.289 4.102 1.00 89.12 191 ASN A O 1
ATOM 1532 N N . ALA A 1 192 ? -16.704 3.238 4.470 1.00 86.62 192 ALA A N 1
ATOM 1533 C CA . ALA A 1 192 ? -16.887 3.009 5.899 1.00 86.62 192 ALA A CA 1
ATOM 1534 C C . ALA A 1 192 ? -17.798 1.801 6.163 1.00 86.62 192 ALA A C 1
ATOM 1536 O O . ALA A 1 192 ? -17.492 0.972 7.018 1.00 86.62 192 ALA A O 1
ATOM 1537 N N . ASN A 1 193 ? -18.885 1.669 5.400 1.00 87.38 193 ASN A N 1
ATOM 1538 C CA . ASN A 1 193 ? -19.790 0.527 5.504 1.00 87.38 193 ASN A CA 1
ATOM 1539 C C . ASN A 1 193 ? -19.105 -0.784 5.100 1.00 87.38 193 ASN A C 1
ATOM 1541 O O . ASN A 1 193 ? -19.249 -1.779 5.804 1.00 87.38 193 ASN A O 1
ATOM 1545 N N . HIS A 1 194 ? -18.328 -0.775 4.015 1.00 87.50 194 HIS A N 1
ATOM 1546 C CA . HIS A 1 194 ? -17.532 -1.912 3.561 1.00 87.50 194 HIS A CA 1
ATOM 1547 C C . HIS A 1 194 ? -16.550 -2.360 4.649 1.00 87.50 194 HIS A C 1
ATOM 1549 O O . HIS A 1 194 ? -16.520 -3.528 5.024 1.00 87.50 194 HIS A O 1
ATOM 1555 N N . ALA A 1 195 ? -15.807 -1.419 5.236 1.00 85.75 195 ALA A N 1
ATOM 1556 C CA . ALA A 1 195 ? -14.872 -1.726 6.312 1.00 85.75 195 ALA A CA 1
ATOM 1557 C C . ALA A 1 195 ? -15.564 -2.367 7.528 1.00 85.75 195 ALA A C 1
ATOM 1559 O O . ALA A 1 195 ? -14.998 -3.258 8.155 1.00 85.75 195 ALA A O 1
ATOM 1560 N N . VAL A 1 196 ? -16.788 -1.942 7.858 1.00 84.56 196 VAL A N 1
ATOM 1561 C CA . VAL A 1 196 ? -17.584 -2.565 8.928 1.00 84.56 196 VAL A CA 1
ATOM 1562 C C . VAL A 1 196 ? -18.057 -3.964 8.531 1.00 84.56 196 VAL A C 1
ATOM 1564 O O . VAL A 1 196 ? -17.969 -4.873 9.351 1.00 84.56 196 VAL A O 1
ATOM 1567 N N . LEU A 1 197 ? -18.547 -4.142 7.301 1.00 82.94 197 LEU A N 1
ATOM 1568 C CA . LEU A 1 197 ? -19.069 -5.419 6.803 1.00 82.94 197 LEU A CA 1
ATOM 1569 C C . LEU A 1 197 ? -17.994 -6.512 6.786 1.00 82.94 197 LEU A C 1
ATOM 1571 O O . LEU A 1 197 ? -18.260 -7.635 7.196 1.00 82.94 197 LEU A O 1
ATOM 1575 N N . TYR A 1 198 ? -16.781 -6.162 6.363 1.00 83.25 198 TYR A N 1
ATOM 1576 C CA . TYR A 1 198 ? -15.653 -7.089 6.254 1.00 83.25 198 TYR A CA 1
ATOM 1577 C C . TYR A 1 198 ? -14.766 -7.134 7.508 1.00 83.25 198 TYR A C 1
ATOM 1579 O O . TYR A 1 198 ? -13.675 -7.694 7.469 1.00 83.25 198 TYR A O 1
ATOM 1587 N N . GLY A 1 199 ? -15.190 -6.525 8.623 1.00 82.69 199 GLY A N 1
ATOM 1588 C CA . GLY A 1 199 ? -14.433 -6.575 9.881 1.00 82.69 199 GLY A CA 1
ATOM 1589 C C . GLY A 1 199 ? -13.067 -5.876 9.833 1.00 82.69 199 GLY A C 1
ATOM 1590 O O . GLY A 1 199 ? -12.198 -6.158 10.649 1.00 82.69 199 GLY A O 1
ATOM 1591 N N . LEU A 1 200 ? -12.865 -4.940 8.903 1.00 83.06 200 LEU A N 1
ATOM 1592 C CA . LEU A 1 200 ? -11.615 -4.183 8.746 1.00 83.06 200 LEU A CA 1
ATOM 1593 C C . LEU A 1 200 ? -11.486 -3.036 9.766 1.00 83.06 200 LEU A C 1
ATOM 1595 O O . LEU A 1 200 ? -10.433 -2.405 9.881 1.00 83.06 200 LEU A O 1
ATOM 1599 N N . VAL A 1 201 ? -12.565 -2.728 10.493 1.00 85.69 201 VAL A N 1
ATOM 1600 C CA . VAL A 1 201 ? -12.577 -1.718 11.556 1.00 85.69 201 VAL A CA 1
ATOM 1601 C C . VAL A 1 201 ? -12.229 -2.372 12.887 1.00 85.69 201 VAL A C 1
ATOM 1603 O O . VAL A 1 201 ? -12.938 -3.258 13.351 1.00 85.69 201 VAL A O 1
ATOM 1606 N N . LYS A 1 202 ? -11.192 -1.857 13.553 1.00 87.50 202 LYS A N 1
ATOM 1607 C CA . LYS A 1 202 ? -10.872 -2.230 14.935 1.00 87.50 202 LYS A CA 1
ATOM 1608 C C . LYS A 1 202 ? -12.000 -1.796 15.876 1.00 87.50 202 LYS A C 1
ATOM 1610 O O . LYS A 1 202 ? -12.300 -0.602 15.982 1.00 87.50 202 LYS A O 1
ATOM 1615 N N . VAL A 1 203 ? -12.615 -2.751 16.563 1.00 87.81 203 VAL A N 1
ATOM 1616 C CA . VAL A 1 203 ? -13.726 -2.537 17.502 1.00 87.81 203 VAL A CA 1
ATOM 1617 C C . VAL A 1 203 ? -13.361 -3.059 18.887 1.00 87.81 203 VAL A C 1
ATOM 1619 O O . VAL A 1 203 ? -12.400 -3.798 19.033 1.00 87.81 203 VAL A O 1
ATOM 1622 N N . GLY A 1 204 ? -14.117 -2.654 19.909 1.00 89.38 204 GLY A N 1
ATOM 1623 C CA . GLY A 1 204 ? -13.899 -3.153 21.269 1.00 89.38 204 GLY A CA 1
ATOM 1624 C C . GLY A 1 204 ? -12.497 -2.850 21.778 1.00 89.38 204 GLY A C 1
ATOM 1625 O O . GLY A 1 204 ? -12.037 -1.711 21.645 1.00 89.38 204 GLY A O 1
ATOM 1626 N N . GLU A 1 205 ? -11.837 -3.865 22.331 1.00 93.25 205 GLU A N 1
ATOM 1627 C CA . GLU A 1 205 ? -10.488 -3.754 22.889 1.00 93.25 205 GLU A CA 1
ATOM 1628 C C . GLU A 1 205 ? -9.412 -3.511 21.835 1.00 93.25 205 GLU A C 1
ATOM 1630 O O . GLU A 1 205 ? -8.452 -2.799 22.120 1.00 93.25 205 GLU A O 1
ATOM 1635 N N . ASP A 1 206 ? -9.622 -3.959 20.596 1.00 89.31 206 ASP A N 1
ATOM 1636 C CA . ASP A 1 206 ? -8.691 -3.700 19.495 1.00 89.31 206 ASP A CA 1
ATOM 1637 C C . ASP A 1 206 ? -8.681 -2.229 19.065 1.00 89.31 206 ASP A C 1
ATOM 1639 O O . ASP A 1 206 ? -7.777 -1.772 18.355 1.00 89.31 206 ASP A O 1
ATOM 1643 N N . SER A 1 207 ? -9.690 -1.445 19.462 1.00 90.50 207 SER A N 1
ATOM 1644 C CA . SER A 1 207 ? -9.698 -0.013 19.183 1.00 90.50 207 SER A CA 1
ATOM 1645 C C . SER A 1 207 ? -8.534 0.673 19.895 1.00 90.50 207 SER A C 1
ATOM 1647 O O . SER A 1 207 ? -8.395 0.589 21.109 1.00 90.50 207 SER A O 1
ATOM 1649 N N . THR A 1 208 ? -7.771 1.492 19.168 1.00 86.31 208 THR A N 1
ATOM 1650 C CA . THR A 1 208 ? -6.676 2.305 19.737 1.00 86.31 208 THR A CA 1
ATOM 1651 C C . THR A 1 208 ? -7.135 3.261 20.840 1.00 86.31 208 THR A C 1
ATOM 1653 O O . THR A 1 208 ? -6.340 3.703 21.664 1.00 86.31 208 THR A O 1
ATOM 1656 N N . SER A 1 209 ? -8.427 3.596 20.850 1.00 85.88 209 SER A N 1
ATOM 1657 C CA . SER A 1 209 ? -9.054 4.440 21.867 1.00 85.88 209 SER A CA 1
ATOM 1658 C C . SER A 1 209 ? -9.625 3.659 23.055 1.00 85.88 209 SER A C 1
ATOM 1660 O O . SER A 1 209 ? -10.139 4.285 23.985 1.00 85.88 209 SER A O 1
ATOM 1662 N N . SER A 1 210 ? -9.567 2.322 23.034 1.00 91.12 210 SER A N 1
ATOM 1663 C CA . SER A 1 210 ? -10.085 1.506 24.127 1.00 91.12 210 SER A CA 1
ATOM 1664 C C . SER A 1 210 ? -9.256 1.694 25.393 1.00 91.12 210 SER A C 1
ATOM 1666 O O . SER A 1 210 ? -8.035 1.844 25.355 1.00 91.12 210 SER A O 1
ATOM 1668 N N . LYS A 1 211 ? -9.951 1.723 26.530 1.00 91.69 211 LYS A N 1
ATOM 1669 C CA . LYS A 1 211 ? -9.368 1.844 27.876 1.00 91.69 211 LYS A CA 1
ATOM 1670 C C . LYS A 1 211 ? -9.684 0.646 28.763 1.00 91.69 211 LYS A C 1
ATOM 1672 O O . LYS A 1 211 ? -9.211 0.602 29.890 1.00 91.69 211 LYS A O 1
ATOM 1677 N N . ILE A 1 212 ? -10.496 -0.277 28.258 1.00 94.50 212 ILE A N 1
ATOM 1678 C CA . ILE A 1 212 ? -10.929 -1.476 28.963 1.00 94.50 212 ILE A CA 1
ATOM 1679 C C . ILE A 1 212 ? -10.865 -2.674 28.016 1.00 94.50 212 ILE A C 1
ATOM 1681 O O . ILE A 1 212 ? -10.953 -2.504 26.795 1.00 94.50 212 ILE A O 1
ATOM 1685 N N . THR A 1 213 ? -10.713 -3.862 28.587 1.00 95.31 213 THR A N 1
ATOM 1686 C CA . THR A 1 213 ? -10.791 -5.135 27.860 1.00 95.31 213 THR A CA 1
ATOM 1687 C C . THR A 1 213 ? -12.239 -5.544 27.614 1.00 95.31 213 THR A C 1
ATOM 1689 O O . THR A 1 213 ? -13.167 -5.004 28.229 1.00 95.31 213 THR A O 1
ATOM 1692 N N . GLU A 1 214 ? -12.444 -6.529 26.743 1.00 95.38 214 GLU A N 1
ATOM 1693 C CA . GLU A 1 214 ? -13.777 -7.082 26.488 1.00 95.38 214 GLU A CA 1
ATOM 1694 C C . GLU A 1 214 ? -14.409 -7.661 27.762 1.00 95.38 214 GLU A C 1
ATOM 1696 O O . GLU A 1 214 ? -15.548 -7.337 28.099 1.00 95.38 214 GLU A O 1
ATOM 1701 N N . ASN A 1 215 ? -13.633 -8.398 28.561 1.00 96.12 215 ASN A N 1
ATOM 1702 C CA . ASN A 1 215 ? -14.091 -8.943 29.844 1.00 96.12 215 ASN A CA 1
ATOM 1703 C C . ASN A 1 215 ? -14.506 -7.852 30.842 1.00 96.12 215 ASN A C 1
ATOM 1705 O O . ASN A 1 215 ? -15.496 -8.000 31.558 1.00 96.12 215 ASN A O 1
ATOM 1709 N N . GLN A 1 216 ? -13.774 -6.736 30.884 1.00 96.31 216 GLN A N 1
ATOM 1710 C CA . GLN A 1 216 ? -14.137 -5.588 31.717 1.00 96.31 216 GLN A CA 1
ATOM 1711 C C . GLN A 1 216 ? -15.429 -4.925 31.226 1.00 96.31 216 GLN A C 1
ATOM 1713 O O . GLN A 1 216 ? -16.267 -4.540 32.043 1.00 96.31 216 GLN A O 1
ATOM 1718 N N . ALA A 1 217 ? -15.624 -4.819 29.908 1.00 96.00 217 ALA A N 1
ATOM 1719 C CA . ALA A 1 217 ? -16.862 -4.300 29.332 1.00 96.00 217 ALA A CA 1
ATOM 1720 C C . ALA A 1 217 ? -18.060 -5.200 29.674 1.00 96.00 217 ALA A C 1
ATOM 1722 O O . ALA A 1 217 ? -19.091 -4.690 30.112 1.00 96.00 217 ALA A O 1
ATOM 1723 N N . ILE A 1 218 ? -17.906 -6.523 29.556 1.00 95.62 218 ILE A N 1
ATOM 1724 C CA . ILE A 1 218 ? -18.930 -7.512 29.928 1.00 95.62 218 ILE A CA 1
ATOM 1725 C C . ILE A 1 218 ? -19.261 -7.423 31.423 1.00 95.62 218 ILE A C 1
ATOM 1727 O O . ILE A 1 218 ? -20.436 -7.418 31.785 1.00 95.62 218 ILE A O 1
ATOM 1731 N N . HIS A 1 219 ? -18.257 -7.294 32.296 1.00 96.69 219 HIS A N 1
ATOM 1732 C CA . HIS A 1 219 ? -18.479 -7.150 33.738 1.00 96.69 219 HIS A CA 1
ATOM 1733 C C . HIS A 1 219 ? -19.286 -5.884 34.067 1.00 96.69 219 HIS A C 1
ATOM 1735 O O . HIS A 1 219 ? -20.247 -5.948 34.831 1.00 96.69 219 HIS A O 1
ATOM 1741 N N . ILE A 1 220 ? -18.961 -4.750 33.437 1.00 96.56 220 ILE A N 1
ATOM 1742 C CA . ILE A 1 220 ? -19.739 -3.511 33.585 1.00 96.56 220 ILE A CA 1
ATOM 1743 C C . ILE A 1 220 ? -21.185 -3.708 33.110 1.00 96.56 220 ILE A C 1
ATOM 1745 O O . ILE A 1 220 ? -22.109 -3.296 33.808 1.00 96.56 220 ILE A O 1
ATOM 1749 N N . ILE A 1 221 ? -21.390 -4.328 31.940 1.00 95.50 221 ILE A N 1
ATOM 1750 C CA . ILE A 1 221 ? -22.732 -4.593 31.393 1.00 95.50 221 ILE A CA 1
ATOM 1751 C C . ILE A 1 221 ? -23.541 -5.456 32.364 1.00 95.50 221 ILE A C 1
ATOM 1753 O O . ILE A 1 221 ? -24.675 -5.107 32.670 1.00 95.50 221 ILE A O 1
ATOM 1757 N N . LYS A 1 222 ? -22.939 -6.513 32.919 1.00 96.25 222 LYS A N 1
ATOM 1758 C CA . LYS A 1 222 ? -23.599 -7.398 33.882 1.00 96.25 222 LYS A CA 1
ATOM 1759 C C . LYS A 1 222 ? -24.087 -6.647 35.126 1.00 96.25 222 LYS A C 1
ATOM 1761 O O . LYS A 1 222 ? -25.238 -6.809 35.509 1.00 96.25 222 LYS A O 1
ATOM 1766 N N . LEU A 1 223 ? -23.254 -5.788 35.718 1.00 96.44 223 LEU A N 1
ATOM 1767 C CA . LEU A 1 223 ? -23.654 -4.985 36.882 1.00 96.44 223 LEU A CA 1
ATOM 1768 C C . LEU A 1 223 ? -24.777 -3.987 36.548 1.00 96.44 223 LEU A C 1
ATOM 1770 O O . LEU A 1 223 ? -25.658 -3.745 37.369 1.00 96.44 223 LEU A O 1
ATOM 1774 N N . LEU A 1 224 ? -24.765 -3.408 35.343 1.00 95.06 224 LEU A N 1
ATOM 1775 C CA . LEU A 1 224 ? -25.843 -2.528 34.879 1.00 95.06 224 LEU A CA 1
ATOM 1776 C C . LEU A 1 224 ? -27.156 -3.297 34.659 1.00 95.06 224 LEU A C 1
ATOM 1778 O O . LEU A 1 224 ? -28.219 -2.776 34.995 1.00 95.06 224 LEU A O 1
ATOM 1782 N N . ASP A 1 225 ? -27.086 -4.517 34.124 1.00 94.38 225 ASP A N 1
ATOM 1783 C CA . ASP A 1 225 ? -28.244 -5.401 33.932 1.00 94.38 225 ASP A CA 1
ATOM 1784 C C . ASP A 1 225 ? -28.811 -5.903 35.275 1.00 94.38 225 ASP A C 1
ATOM 1786 O O . ASP A 1 225 ? -30.019 -6.096 35.400 1.00 94.38 225 ASP A O 1
ATOM 1790 N N . GLU A 1 226 ? -27.966 -6.030 36.304 1.00 95.81 226 GLU A N 1
ATOM 1791 C CA . GLU A 1 226 ? -28.358 -6.265 37.706 1.00 95.81 226 GLU A CA 1
ATOM 1792 C C . GLU A 1 226 ? -29.008 -5.030 38.371 1.00 95.81 226 GLU A C 1
ATOM 1794 O O . GLU A 1 226 ? -29.465 -5.103 39.511 1.00 95.81 226 GLU A O 1
ATOM 1799 N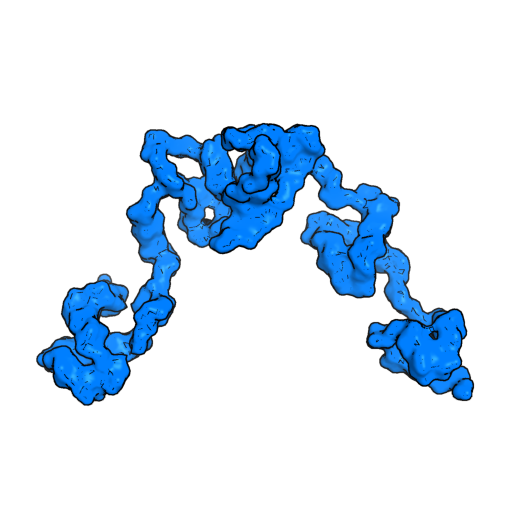 N . GLY A 1 227 ? -29.095 -3.899 37.661 1.00 94.81 227 GLY A N 1
ATOM 1800 C CA . GLY A 1 227 ? -29.819 -2.701 38.089 1.00 94.81 227 GLY A CA 1
ATOM 1801 C C . GLY A 1 227 ? -28.969 -1.637 38.783 1.00 94.81 227 GLY A C 1
ATOM 1802 O O . GLY A 1 227 ? -29.521 -0.620 39.207 1.00 94.81 227 GLY A O 1
ATOM 1803 N N . LEU A 1 228 ? -27.647 -1.818 38.877 1.00 96.12 228 LEU A N 1
ATOM 1804 C CA . LEU A 1 228 ? -26.777 -0.826 39.507 1.00 96.12 228 LEU A CA 1
ATOM 1805 C C . LEU A 1 228 ? -26.743 0.477 38.695 1.00 96.12 228 LEU A C 1
ATOM 1807 O O . LEU A 1 228 ? -26.732 0.504 37.458 1.00 96.12 228 LEU A O 1
ATOM 1811 N N . SER A 1 229 ? -26.685 1.596 39.410 1.00 95.75 229 SER A N 1
ATOM 1812 C CA . SER A 1 229 ? -26.471 2.913 38.827 1.00 95.75 229 SER A CA 1
ATOM 1813 C C . SER A 1 229 ? -25.035 3.077 38.319 1.00 95.75 229 SER A C 1
ATOM 1815 O O . SER A 1 229 ? -24.110 2.357 38.690 1.00 95.75 229 SER A O 1
ATOM 1817 N N . VAL A 1 230 ? -24.825 4.084 37.467 1.00 95.00 230 VAL A N 1
ATOM 1818 C CA . VAL A 1 230 ? -23.496 4.391 36.912 1.00 95.00 230 VAL A CA 1
ATOM 1819 C C . VAL A 1 230 ? -22.473 4.663 38.022 1.00 95.00 230 VAL A C 1
ATOM 1821 O O . VAL A 1 230 ? -21.328 4.241 37.892 1.00 95.00 230 VAL A O 1
ATOM 1824 N N . ASN A 1 231 ? -22.880 5.333 39.104 1.00 95.56 231 ASN A N 1
ATOM 1825 C CA . ASN A 1 231 ? -21.986 5.681 40.208 1.00 95.56 231 ASN A CA 1
ATOM 1826 C C . ASN A 1 231 ? -21.609 4.448 41.034 1.00 95.56 231 ASN A C 1
ATOM 1828 O O . ASN A 1 231 ? -20.426 4.235 41.270 1.00 95.56 231 ASN A O 1
ATOM 1832 N N . GLU A 1 232 ? -22.574 3.586 41.368 1.00 95.69 232 GLU A N 1
ATOM 1833 C CA . GLU A 1 232 ? -22.309 2.340 42.107 1.00 95.69 232 GLU A CA 1
ATOM 1834 C C . GLU A 1 232 ? -21.355 1.414 41.341 1.00 95.69 232 GLU A C 1
ATOM 1836 O O . GLU A 1 232 ? -20.484 0.775 41.930 1.00 95.69 232 GLU A O 1
ATOM 1841 N N . VAL A 1 233 ? -21.479 1.355 40.011 1.00 96.06 233 VAL A N 1
ATOM 1842 C CA . VAL A 1 233 ? -20.551 0.586 39.169 1.00 96.06 233 VAL A CA 1
ATOM 1843 C C . VAL A 1 233 ? -19.137 1.170 39.221 1.00 96.06 233 VAL A C 1
ATOM 1845 O O . VAL A 1 233 ? -18.174 0.414 39.322 1.00 96.06 233 VAL A O 1
ATOM 1848 N N . VAL A 1 234 ? -18.996 2.497 39.160 1.00 96.00 234 VAL A N 1
ATOM 1849 C CA . VAL A 1 234 ? -17.689 3.176 39.228 1.00 96.00 234 VAL A CA 1
ATOM 1850 C C . VAL A 1 234 ? -17.043 3.014 40.606 1.00 96.00 234 VAL A C 1
ATOM 1852 O O . VAL A 1 234 ? -15.840 2.788 40.682 1.00 96.00 234 VAL A O 1
ATOM 1855 N N . GLU A 1 235 ? -17.823 3.059 41.687 1.00 95.75 235 GLU A N 1
ATOM 1856 C CA . GLU A 1 235 ? -17.334 2.807 43.051 1.00 95.75 235 GLU A CA 1
ATOM 1857 C C . GLU A 1 235 ? -16.816 1.373 43.224 1.00 95.75 235 GLU A C 1
ATOM 1859 O O . GLU A 1 235 ? -15.813 1.149 43.900 1.00 95.75 235 GLU A O 1
ATOM 1864 N N . LYS A 1 236 ? -17.467 0.394 42.581 1.00 94.88 236 LYS A N 1
ATOM 1865 C CA . LYS A 1 236 ? -17.068 -1.021 42.645 1.00 94.88 236 LYS A CA 1
ATOM 1866 C C . LYS A 1 236 ? -15.898 -1.376 41.729 1.00 94.88 236 LYS A C 1
ATOM 1868 O O . LYS A 1 236 ? -15.191 -2.345 42.009 1.00 94.88 236 LYS A O 1
ATOM 1873 N N . LEU A 1 237 ? -15.709 -0.654 40.624 1.00 94.75 237 LEU A N 1
ATOM 1874 C CA . LEU A 1 237 ? -14.757 -1.013 39.572 1.00 94.75 237 LEU A CA 1
ATOM 1875 C C . LEU A 1 237 ? -13.708 0.094 39.356 1.00 94.75 237 LEU A C 1
ATOM 1877 O O . LEU A 1 237 ? -13.975 1.052 38.631 1.00 94.75 237 LEU A O 1
ATOM 1881 N N . PRO A 1 238 ? -12.467 -0.062 39.862 1.00 90.94 238 PRO A N 1
ATOM 1882 C CA . PRO A 1 238 ? -11.450 0.997 39.817 1.00 90.94 238 PRO A CA 1
ATOM 1883 C C . PRO A 1 238 ? -10.955 1.332 38.399 1.00 90.94 238 PRO A C 1
ATOM 1885 O O . PRO A 1 238 ? -10.366 2.385 38.173 1.00 90.94 238 PRO A O 1
ATOM 1888 N N . TYR A 1 239 ? -11.184 0.443 37.430 1.00 91.56 239 TYR A N 1
ATOM 1889 C CA . TYR A 1 239 ? -10.834 0.644 36.020 1.00 91.56 239 TYR A CA 1
ATOM 1890 C C . TYR A 1 239 ? -11.951 1.324 35.207 1.00 91.56 239 TYR A C 1
ATOM 1892 O O . TYR A 1 239 ? -11.751 1.653 34.035 1.00 91.56 239 TYR A O 1
ATOM 1900 N N . ALA A 1 240 ? -13.139 1.517 35.786 1.00 93.19 240 ALA A N 1
ATOM 1901 C CA . ALA A 1 240 ? -14.296 2.063 35.092 1.00 93.19 240 ALA A CA 1
ATOM 1902 C C . ALA A 1 240 ? -14.438 3.566 35.365 1.00 93.19 240 ALA A C 1
ATOM 1904 O O . ALA A 1 240 ? -14.460 4.014 36.504 1.00 93.19 240 ALA A O 1
ATOM 1905 N N . THR A 1 241 ? -14.587 4.367 34.307 1.00 94.94 241 THR A N 1
ATOM 1906 C CA . THR A 1 241 ? -14.920 5.796 34.447 1.00 94.94 241 THR A CA 1
ATOM 1907 C C . THR A 1 241 ? -16.411 6.026 34.201 1.00 94.94 241 THR A C 1
ATOM 1909 O O . THR A 1 241 ? -17.000 5.299 33.389 1.00 94.94 241 THR A O 1
ATOM 1912 N N . PRO A 1 242 ? -17.027 7.083 34.771 1.00 95.06 242 PRO A N 1
ATOM 1913 C CA . PRO A 1 242 ? -18.434 7.404 34.512 1.00 95.06 242 PRO A CA 1
ATOM 1914 C C . PRO A 1 242 ? -18.758 7.528 33.014 1.00 95.06 242 PRO A C 1
ATOM 1916 O O . PRO A 1 242 ? -19.819 7.105 32.558 1.00 95.06 242 PRO A O 1
ATOM 1919 N N . SER A 1 243 ? -17.811 8.045 32.216 1.00 94.75 243 SER A N 1
ATOM 1920 C CA . SER A 1 243 ? -17.954 8.154 30.757 1.00 94.75 243 SER A CA 1
ATOM 1921 C C . SER A 1 243 ? -18.038 6.789 30.070 1.00 94.75 243 SER A C 1
ATOM 1923 O O . SER A 1 243 ? -18.860 6.606 29.173 1.00 94.75 243 SER A O 1
ATOM 1925 N N . ILE A 1 244 ? -17.190 5.835 30.469 1.00 94.31 244 ILE A N 1
ATOM 1926 C CA . ILE A 1 244 ? -17.170 4.479 29.902 1.00 94.31 244 ILE A CA 1
ATOM 1927 C C . ILE A 1 244 ? -18.465 3.750 30.255 1.00 94.31 244 ILE A C 1
ATOM 1929 O O . ILE A 1 244 ? -19.139 3.241 29.360 1.00 94.31 244 ILE A O 1
ATOM 1933 N N . VAL A 1 245 ? -18.844 3.769 31.534 1.00 96.31 245 VAL A N 1
ATOM 1934 C CA . VAL A 1 245 ? -20.045 3.088 32.035 1.00 96.31 245 VAL A CA 1
ATOM 1935 C C . VAL A 1 245 ? -21.307 3.667 31.390 1.00 96.31 245 VAL A C 1
ATOM 1937 O O . VAL A 1 245 ? -22.142 2.915 30.897 1.00 96.31 245 VAL A O 1
ATOM 1940 N N . SER A 1 246 ? -21.416 4.996 31.277 1.00 96.38 246 SER A N 1
ATOM 1941 C CA . SER A 1 246 ? -22.541 5.653 30.595 1.00 96.38 246 SER A CA 1
ATOM 1942 C C . SER A 1 246 ? -22.642 5.267 29.109 1.00 96.38 246 SER A C 1
ATOM 1944 O O . SER A 1 246 ? -23.734 4.988 28.607 1.00 96.38 246 SER A O 1
ATOM 1946 N N . LYS A 1 247 ? -21.504 5.168 28.404 1.00 94.62 247 LYS A N 1
ATOM 1947 C CA . LYS A 1 247 ? -21.453 4.754 26.988 1.00 94.62 247 LYS A CA 1
ATOM 1948 C C . LYS A 1 247 ? -21.783 3.274 26.759 1.00 94.62 247 LYS A C 1
ATOM 1950 O O . LYS A 1 247 ? -22.226 2.919 25.665 1.00 94.62 247 LYS A O 1
ATOM 1955 N N . LEU A 1 248 ? -21.534 2.416 27.748 1.00 94.75 248 LEU A N 1
ATOM 1956 C CA . LEU A 1 248 ? -21.974 1.020 27.732 1.00 94.75 248 LEU A CA 1
ATOM 1957 C C . LEU A 1 248 ? -23.473 0.930 28.035 1.00 94.75 248 LEU A C 1
ATOM 1959 O O . LEU A 1 248 ? -24.207 0.316 27.266 1.00 94.75 248 LEU A O 1
ATOM 1963 N N . LYS A 1 249 ? -23.946 1.646 29.064 1.00 94.94 249 LYS A N 1
ATOM 1964 C CA . LYS A 1 249 ? -25.367 1.721 29.440 1.00 94.94 249 LYS A CA 1
ATOM 1965 C C . LYS A 1 249 ? -26.259 2.157 28.276 1.00 94.94 249 LYS A C 1
ATOM 1967 O O . LYS A 1 249 ? -27.302 1.560 28.034 1.00 94.94 249 LYS A O 1
ATOM 1972 N N . ASN A 1 250 ? -25.850 3.182 27.529 1.00 94.44 250 ASN A N 1
ATOM 1973 C CA . ASN A 1 250 ? -26.609 3.680 26.378 1.00 94.44 250 ASN A CA 1
ATOM 1974 C C . ASN A 1 250 ? -26.336 2.917 25.063 1.00 94.44 250 ASN A C 1
ATOM 1976 O O . ASN A 1 250 ? -26.820 3.336 24.012 1.00 94.44 250 ASN A O 1
ATOM 1980 N N . LYS A 1 251 ? -25.542 1.834 25.096 1.00 92.94 251 LYS A N 1
ATOM 1981 C CA . LYS A 1 251 ? -25.187 0.994 23.935 1.00 92.94 251 LYS A CA 1
ATOM 1982 C C . LYS A 1 251 ? -24.547 1.772 22.770 1.00 92.94 251 LYS A C 1
ATOM 1984 O O . LYS A 1 251 ? -24.601 1.355 21.610 1.00 92.94 251 LYS A O 1
ATOM 1989 N N . SER A 1 252 ? -23.927 2.923 23.049 1.00 89.50 252 SER A N 1
ATOM 1990 C CA . SER A 1 252 ? -23.275 3.759 22.028 1.00 89.50 252 SER A CA 1
ATOM 1991 C C . SER A 1 252 ? -21.871 3.267 21.657 1.00 89.50 252 SER A C 1
ATOM 1993 O O . SER A 1 252 ? -21.401 3.518 20.542 1.00 89.50 252 SER A O 1
ATOM 1995 N N . ARG A 1 253 ? -21.206 2.540 22.562 1.00 87.94 253 ARG A N 1
ATOM 1996 C CA . ARG A 1 253 ? -19.908 1.870 22.362 1.00 87.94 253 ARG A CA 1
ATOM 1997 C C . ARG A 1 253 ? -20.053 0.365 22.582 1.00 87.94 253 ARG A C 1
ATOM 1999 O O . ARG A 1 253 ? -21.075 -0.076 23.087 1.00 87.94 253 ARG A O 1
ATOM 2006 N N . TRP A 1 254 ? -19.046 -0.408 22.159 1.00 91.25 254 TRP A N 1
ATOM 2007 C CA . TRP A 1 254 ? -19.047 -1.876 22.279 1.00 91.25 254 TRP A CA 1
ATOM 2008 C C . TRP A 1 254 ? -20.299 -2.539 21.685 1.00 91.25 254 TRP A C 1
ATOM 2010 O O . TRP A 1 254 ? -20.819 -3.519 22.197 1.00 91.25 254 TRP A O 1
ATOM 2020 N N . LYS A 1 255 ? -20.788 -1.992 20.563 1.00 89.19 255 LYS A N 1
ATOM 2021 C CA . LYS A 1 255 ? -22.054 -2.396 19.928 1.00 89.19 255 LYS A CA 1
ATOM 2022 C C . LYS A 1 255 ? -22.131 -3.888 19.594 1.00 89.19 255 LYS A C 1
ATOM 2024 O O . LYS A 1 255 ? -23.228 -4.430 19.568 1.00 89.19 255 LYS A O 1
ATOM 2029 N N . HIS A 1 256 ? -20.992 -4.526 19.321 1.00 87.62 256 HIS A N 1
ATOM 2030 C CA . HIS A 1 256 ? -20.924 -5.957 19.022 1.00 87.62 256 HIS A CA 1
ATOM 2031 C C . HIS A 1 256 ? -21.345 -6.823 20.218 1.00 87.62 256 HIS A C 1
ATOM 2033 O O . HIS A 1 256 ? -21.967 -7.847 19.985 1.00 87.62 256 HIS A O 1
ATOM 2039 N N . LEU A 1 257 ? -21.147 -6.373 21.465 1.00 90.81 257 LEU A N 1
ATOM 2040 C CA . LEU A 1 257 ? -21.595 -7.096 22.666 1.00 90.81 257 LEU A CA 1
ATOM 2041 C C . LEU A 1 257 ? -23.123 -7.111 22.840 1.00 90.81 257 LEU A C 1
ATOM 2043 O O . LEU A 1 257 ? -23.647 -7.871 23.644 1.00 90.81 257 LEU A O 1
ATOM 2047 N N . PHE A 1 258 ? -23.850 -6.266 22.102 1.00 87.94 258 PHE A N 1
ATOM 2048 C CA . PHE A 1 258 ? -25.309 -6.153 22.191 1.00 87.94 258 PHE A CA 1
ATOM 2049 C C . PHE A 1 258 ? -26.040 -6.728 20.972 1.00 87.94 258 PHE A C 1
ATOM 2051 O O . PHE A 1 258 ? -27.272 -6.699 20.934 1.00 87.94 258 PHE A O 1
ATOM 2058 N N . ARG A 1 259 ? -25.307 -7.193 19.952 1.00 80.50 259 ARG A N 1
ATOM 2059 C CA . ARG A 1 259 ? -25.894 -7.841 18.775 1.00 80.50 259 ARG A CA 1
ATOM 2060 C C . ARG A 1 259 ? -26.172 -9.302 19.140 1.00 80.50 259 ARG A C 1
ATOM 2062 O O . ARG A 1 259 ? -25.235 -10.024 19.456 1.00 80.50 259 ARG A O 1
ATOM 2069 N N . LYS A 1 260 ? -27.453 -9.679 19.161 1.00 53.12 260 LYS A N 1
ATOM 2070 C CA . LYS A 1 260 ? -27.901 -11.076 19.250 1.00 53.12 260 LYS A CA 1
ATOM 2071 C C . LYS A 1 260 ? -27.785 -11.756 17.895 1.00 53.12 260 LYS A C 1
ATOM 2073 O O . LYS A 1 260 ? -27.985 -11.039 16.887 1.00 53.12 260 LYS A O 1
#

pLDDT: mean 89.51, std 7.97, range [50.44, 97.94]

Foldseek 3Di:
DDPVVLLVVCVVCVVPDDLVVSCVVVVDDSVVSVVSCVVVVNDLDDPVVLLVLCVVCVVPDDLVVSCVVSVHDSVSSVVSCVVVVHDPFDADDADVPWDWDAQPPAPQWTAILQLFIARNVSNGTFDWDADPQFIWGWDQGPNDIDIDTSLVSSCVTPPDDPVPADDKDQLLNRNHPSNNVRIDRDHPVVVVVSCVVNVVDQAAPSDPPDQDHPVRLVVLLVVVVVPDDLVRSCVVDVSDDSVSSVCSNVCVGPVVVVDD

Solvent-accessible surface area (backbone atoms only — not comparable to full-atom values): 15618 Å² total; per-residue (Å²): 133,58,69,69,59,54,55,51,53,42,69,78,35,57,91,85,46,53,60,70,56,48,20,72,74,70,75,44,59,51,68,60,54,52,51,52,31,52,76,70,71,53,67,86,74,61,75,66,61,53,51,52,53,43,66,80,36,57,86,83,47,53,64,62,55,51,11,61,76,70,72,49,53,48,68,54,49,51,52,52,34,49,76,71,72,49,60,95,83,53,67,62,73,77,57,92,94,52,50,75,43,72,40,88,98,47,82,58,33,26,37,26,68,76,50,53,41,30,33,63,81,77,36,29,65,60,72,70,47,76,55,101,65,29,47,26,38,72,44,77,54,93,93,40,81,46,80,47,48,40,60,53,57,40,39,75,69,75,48,89,61,93,81,69,51,88,38,75,42,45,76,84,70,47,59,75,54,52,48,61,92,33,51,43,77,30,46,78,67,56,50,55,50,48,31,57,75,71,64,70,54,67,56,57,49,68,21,91,83,48,84,56,50,62,69,55,50,51,52,54,50,51,46,45,74,73,65,48,51,63,64,60,49,33,76,74,31,91,84,48,46,64,69,57,48,49,34,50,74,69,54,76,44,59,54,74,82,72,62,129

Radius of gyration: 31.2 Å; Cα contacts (8 Å, |Δi|>4): 294; chains: 1; bounding box: 86×46×68 Å

Nearest PDB structures (foldseek):
  1u3e-assembly1_M  TM=6.589E-01  e=2.420E-07  Okubovirus SPO1
  5aqw-assembly1_A  TM=6.901E-01  e=4.632E+00  Homo sapiens
  7r3e-assembly1_B  TM=4.487E-01  e=2.415E+00  Pseudomonas aeruginosa PAO1
  4j8f-assembly1_A  TM=6.734E-01  e=4.890E+00  Homo sapiens
  2qwr-assembly1_A  TM=2.263E-01  e=1.404E+00  Bos taurus

Secondary structure (DSSP, 8-state):
--HHHHHHHHHHHTTTS-HHHHHHHH---HHHHHHHHHHTT--SS-HHHHHHHHHHHTTTS-HHHHHHHHTS-HHHHHHHHHHTT--S-PPP-PPTT--EEEPTT-TTEEEETTS-EEETTTTEEPPEEEETTEEEEEEEETTEEEEEEHHHHHHHHHS--TT--SEEEETTS-TT---GGGEEEE-HHHHHHHHHHTT-S--GGGSTT--S-HHHHHHHHHHHHTT--HHHHHHH-TT--HHHHHHHHTTSS-GGGG--